Protein AF-0000000084715710 (afdb_homodimer)

Foldseek 3Di:
DPPDDPVVVVVVVVCLLVVLLVVCQVVLVVLVAGPVLLLLLVVCVVPFALVVSCVVSVHDSVVSVVSQVVCVVVVQKDWDQDPVHNVGITIDGDPSNVVSSVVSVVSSCVSVVVVVVVDDPVVNVVVVVVVVVVD/DPPDDPVVVVVVVVCLLVVLLVVCQVVLVVLVDGPLLLLLLVVCVVPFALVVSCVVSVHDSVVSVVSQVVCVVVVQKDWDQDPVHNVGITIDGDPSNVVSSVVSVVSSCVSVVVVVVVDDPVVNVVVVVVVVVVD

Structure (mmCIF, N/CA/C/O backbone):
data_AF-0000000084715710-model_v1
#
loop_
_entity.id
_entity.type
_entity.pdbx_description
1 polymer 'Transcriptional regulator, MarR family'
#
loop_
_atom_site.group_PDB
_atom_site.id
_atom_site.type_symbol
_atom_site.label_atom_id
_atom_site.label_alt_id
_atom_site.label_comp_id
_atom_site.label_asym_id
_atom_site.label_entity_id
_atom_site.label_seq_id
_atom_site.pdbx_PDB_ins_code
_atom_site.Cartn_x
_atom_site.Cartn_y
_atom_site.Cartn_z
_atom_site.occupancy
_atom_site.B_iso_or_equiv
_atom_site.auth_seq_id
_atom_site.auth_comp_id
_atom_site.auth_asym_id
_atom_site.auth_atom_id
_atom_site.pdbx_PDB_model_num
ATOM 1 N N . MET A 1 1 ? 29.969 -6.094 -6.094 1 40.16 1 MET A N 1
ATOM 2 C CA . MET A 1 1 ? 29.031 -5.598 -5.09 1 40.16 1 MET A CA 1
ATOM 3 C C . MET A 1 1 ? 27.656 -6.207 -5.289 1 40.16 1 MET A C 1
ATOM 5 O O . MET A 1 1 ? 27.203 -6.367 -6.426 1 40.16 1 MET A O 1
ATOM 9 N N . SER A 1 2 ? 27.25 -7.145 -4.488 1 54.69 2 SER A N 1
ATOM 10 C CA . SER A 1 2 ? 26.109 -8.039 -4.664 1 54.69 2 SER A CA 1
ATOM 11 C C . SER A 1 2 ? 24.875 -7.277 -5.098 1 54.69 2 SER A C 1
ATOM 13 O O . SER A 1 2 ? 24.547 -6.23 -4.535 1 54.69 2 SER A O 1
ATOM 15 N N . LYS A 1 3 ? 24.547 -7.352 -6.301 1 70.31 3 LYS A N 1
ATOM 16 C CA . LYS A 1 3 ? 23.422 -6.691 -6.957 1 70.31 3 LYS A CA 1
ATOM 17 C C . LYS A 1 3 ? 22.172 -6.734 -6.086 1 70.31 3 LYS A C 1
ATOM 19 O O . LYS A 1 3 ? 21.812 -7.789 -5.555 1 70.31 3 LYS A O 1
ATOM 24 N N . ILE A 1 4 ? 21.75 -5.633 -5.66 1 78.62 4 ILE A N 1
ATOM 25 C CA . ILE A 1 4 ? 20.547 -5.562 -4.836 1 78.62 4 ILE A CA 1
ATOM 26 C C . ILE A 1 4 ? 19.359 -6.152 -5.594 1 78.62 4 ILE A C 1
ATOM 28 O O . ILE A 1 4 ? 19.188 -5.895 -6.789 1 78.62 4 ILE A O 1
ATOM 32 N N . ASP A 1 5 ? 18.766 -7.027 -4.891 1 89.94 5 ASP A N 1
ATOM 33 C CA . ASP A 1 5 ? 17.547 -7.633 -5.43 1 89.94 5 ASP A CA 1
ATOM 34 C C . ASP A 1 5 ? 16.344 -6.688 -5.289 1 89.94 5 ASP A C 1
ATOM 36 O O . ASP A 1 5 ? 15.898 -6.414 -4.176 1 89.94 5 ASP A O 1
ATOM 40 N N . PRO A 1 6 ? 15.914 -6.223 -6.438 1 94.12 6 PRO A N 1
ATOM 41 C CA . PRO A 1 6 ? 14.789 -5.281 -6.359 1 94.12 6 PRO A CA 1
ATOM 42 C C . PRO A 1 6 ? 13.609 -5.84 -5.57 1 94.12 6 PRO A C 1
ATOM 44 O O . PRO A 1 6 ? 12.914 -5.09 -4.879 1 94.12 6 PRO A O 1
ATOM 47 N N . ALA A 1 7 ? 13.438 -7.074 -5.652 1 91.06 7 ALA A N 1
ATOM 48 C CA . ALA A 1 7 ? 12.336 -7.715 -4.938 1 91.06 7 ALA A CA 1
ATOM 49 C C . ALA A 1 7 ? 12.492 -7.539 -3.428 1 91.06 7 ALA A C 1
ATOM 51 O O . ALA A 1 7 ? 11.5 -7.336 -2.719 1 91.06 7 ALA A O 1
ATOM 52 N N . LYS A 1 8 ? 13.633 -7.621 -3.008 1 89.69 8 LYS A N 1
ATOM 53 C CA . LYS A 1 8 ? 13.891 -7.488 -1.577 1 89.69 8 LYS A CA 1
ATOM 54 C C . LYS A 1 8 ? 13.609 -6.062 -1.101 1 89.69 8 LYS A C 1
ATOM 56 O O . LYS A 1 8 ? 12.992 -5.867 -0.05 1 89.69 8 LYS A O 1
ATOM 61 N N . ILE A 1 9 ? 14.031 -5.074 -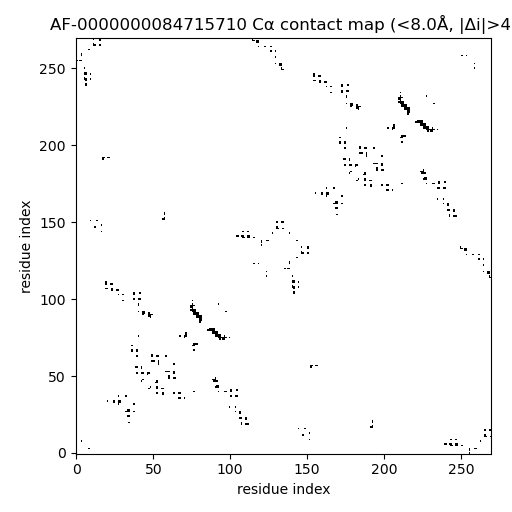1.842 1 93.19 9 ILE A N 1
ATOM 62 C CA . ILE A 1 9 ? 13.828 -3.68 -1.468 1 93.19 9 ILE A CA 1
ATOM 63 C C . ILE A 1 9 ? 12.336 -3.342 -1.537 1 93.19 9 ILE A C 1
ATOM 65 O O . ILE A 1 9 ? 11.812 -2.637 -0.671 1 93.19 9 ILE A O 1
ATOM 69 N N . TRP A 1 10 ? 11.688 -3.855 -2.525 1 93.38 10 TRP A N 1
ATOM 70 C CA . TRP A 1 10 ? 10.242 -3.682 -2.627 1 93.38 10 TRP A CA 1
ATOM 71 C C . TRP A 1 10 ? 9.539 -4.227 -1.388 1 93.38 10 TRP A C 1
ATOM 73 O O . TRP A 1 10 ? 8.719 -3.533 -0.777 1 93.38 10 TRP A O 1
ATOM 83 N N . SER A 1 11 ? 9.953 -5.438 -1.067 1 89.19 11 SER A N 1
ATOM 84 C CA . SER A 1 11 ? 9.32 -6.105 0.063 1 89.19 11 SER A CA 1
ATOM 85 C C . SER A 1 11 ? 9.539 -5.332 1.359 1 89.19 11 SER A C 1
ATOM 87 O O . SER A 1 11 ? 8.609 -5.152 2.148 1 89.19 11 SER A O 1
ATOM 89 N N . LEU A 1 12 ? 10.742 -4.844 1.59 1 90 12 LEU A N 1
ATOM 90 C CA . LEU A 1 12 ? 11.062 -4.07 2.781 1 90 12 LEU A CA 1
ATOM 91 C C . LEU A 1 12 ? 10.234 -2.793 2.844 1 90 12 LEU A C 1
ATOM 93 O O . LEU A 1 12 ? 9.656 -2.475 3.885 1 90 12 LEU A O 1
ATOM 97 N N . SER A 1 13 ? 10.188 -2.105 1.744 1 93.81 13 SER A N 1
ATOM 98 C CA . SER A 1 13 ? 9.461 -0.842 1.668 1 93.81 13 SER A CA 1
ATOM 99 C C . SER A 1 13 ? 7.965 -1.049 1.895 1 93.81 13 SER A C 1
ATOM 101 O O . SER A 1 13 ? 7.352 -0.348 2.701 1 93.81 13 SER A O 1
ATOM 103 N N . TYR A 1 14 ? 7.461 -2.049 1.22 1 91.25 14 TYR A N 1
ATOM 104 C CA . TYR A 1 14 ? 6.035 -2.344 1.296 1 91.25 14 TYR A CA 1
ATOM 105 C C . TYR A 1 14 ? 5.641 -2.768 2.705 1 91.25 14 TYR A C 1
ATOM 107 O O . TYR A 1 14 ? 4.668 -2.254 3.266 1 91.25 14 TYR A O 1
ATOM 115 N N . ARG A 1 15 ? 6.383 -3.67 3.287 1 87.94 15 ARG A N 1
ATOM 116 C CA . ARG A 1 15 ? 6.078 -4.168 4.625 1 87.94 15 ARG A CA 1
ATOM 117 C C . ARG A 1 15 ? 6.129 -3.045 5.652 1 87.94 15 ARG A C 1
ATOM 119 O O . ARG A 1 15 ? 5.324 -3.014 6.586 1 87.94 15 ARG A O 1
ATOM 126 N N . LEU A 1 16 ? 7.066 -2.203 5.5 1 92.5 16 LEU A N 1
ATOM 127 C CA . LEU A 1 16 ? 7.184 -1.062 6.402 1 92.5 16 LEU A CA 1
ATOM 128 C C . LEU A 1 16 ? 5.941 -0.183 6.328 1 92.5 16 LEU A C 1
ATOM 130 O O . LEU A 1 16 ? 5.355 0.159 7.359 1 92.5 16 LEU A O 1
ATOM 134 N N . LEU A 1 17 ? 5.504 0.165 5.156 1 92.75 17 LEU A N 1
ATOM 135 C CA . LEU A 1 17 ? 4.336 1.023 4.984 1 92.75 17 LEU A CA 1
ATOM 136 C C . LEU A 1 17 ? 3.076 0.338 5.496 1 92.75 17 LEU A C 1
ATOM 138 O O . LEU A 1 17 ? 2.271 0.955 6.199 1 92.75 17 LEU A O 1
ATOM 142 N N . MET A 1 18 ? 2.986 -0.932 5.191 1 88.94 18 MET A N 1
ATOM 143 C CA . MET A 1 18 ? 1.812 -1.685 5.621 1 88.94 18 MET A CA 1
ATOM 144 C C . MET A 1 18 ? 1.776 -1.815 7.141 1 88.94 18 MET A C 1
ATOM 146 O O . MET A 1 18 ? 0.703 -1.784 7.746 1 88.94 18 MET A O 1
ATOM 150 N N . SER A 1 19 ? 2.93 -2.039 7.719 1 90.06 19 SER A N 1
ATOM 151 C CA . SER A 1 19 ? 2.988 -2.148 9.172 1 90.06 19 SER A CA 1
ATOM 152 C C . SER A 1 19 ? 2.5 -0.868 9.844 1 90.06 19 SER A C 1
ATOM 154 O O . SER A 1 19 ? 1.812 -0.92 10.867 1 90.06 19 SER A O 1
ATOM 156 N N . VAL A 1 20 ? 2.797 0.255 9.305 1 93.69 20 VAL A N 1
ATOM 157 C CA . VAL A 1 20 ? 2.355 1.543 9.828 1 93.69 20 VAL A CA 1
ATOM 158 C C . VAL A 1 20 ? 0.844 1.68 9.656 1 93.69 20 VAL A C 1
ATOM 160 O O . VAL A 1 20 ? 0.139 2.068 10.586 1 93.69 20 VAL A O 1
ATOM 163 N N . ILE A 1 21 ? 0.355 1.331 8.516 1 91.5 21 ILE A N 1
ATOM 164 C CA . ILE A 1 21 ? -1.076 1.391 8.242 1 91.5 21 ILE A CA 1
ATOM 165 C C . ILE A 1 21 ? -1.83 0.503 9.234 1 91.5 21 ILE A C 1
ATOM 167 O O . ILE A 1 21 ? -2.803 0.941 9.852 1 91.5 21 ILE A O 1
ATOM 171 N N . SER A 1 22 ? -1.339 -0.696 9.375 1 89.06 22 SER A N 1
ATOM 172 C CA . SER A 1 22 ? -1.977 -1.645 10.281 1 89.06 22 SER A CA 1
ATOM 173 C C . SER A 1 22 ? -2.01 -1.107 11.711 1 89.06 22 SER A C 1
ATOM 175 O O . SER A 1 22 ? -2.99 -1.304 12.43 1 89.06 22 SER A O 1
ATOM 177 N N . HIS A 1 23 ? -0.985 -0.459 12.047 1 90.81 23 HIS A N 1
ATOM 178 C CA . HIS A 1 23 ? -0.857 0.072 13.398 1 90.81 23 HIS A CA 1
ATOM 179 C C . HIS A 1 23 ? -1.895 1.157 13.664 1 90.81 23 HIS A C 1
ATOM 181 O O . HIS A 1 23 ? -2.453 1.232 14.766 1 90.81 23 HIS A O 1
ATOM 187 N N . VAL A 1 24 ? -2.203 1.957 12.711 1 94.12 24 VAL A N 1
ATOM 188 C CA . VAL A 1 24 ? -3.039 3.125 12.977 1 94.12 24 VAL A CA 1
ATOM 189 C C . VAL A 1 24 ? -4.484 2.822 12.586 1 94.12 24 VAL A C 1
ATOM 191 O O . VAL A 1 24 ? -5.383 3.629 12.836 1 94.12 24 VAL A O 1
ATOM 194 N N . THR A 1 25 ? -4.754 1.744 11.922 1 91.94 25 THR A N 1
ATOM 195 C CA . THR A 1 25 ? -6.055 1.39 11.375 1 91.94 25 THR A CA 1
ATOM 196 C C . THR A 1 25 ? -7.137 1.479 12.445 1 91.94 25 THR A C 1
ATOM 198 O O . THR A 1 25 ? -8.172 2.115 12.242 1 91.94 25 THR A O 1
ATOM 201 N N . PRO A 1 26 ? -6.863 0.904 13.711 1 92.56 26 PRO A N 1
ATOM 202 C CA . PRO A 1 26 ? -7.914 1.02 14.727 1 92.56 26 PRO A CA 1
ATOM 203 C C . PRO A 1 26 ? -8.203 2.467 15.109 1 92.56 26 PRO A C 1
ATOM 205 O O . PRO A 1 26 ? -9.359 2.824 15.359 1 92.56 26 PRO A O 1
ATOM 208 N N . ASP A 1 27 ? -7.176 3.305 15.156 1 96.06 27 ASP A N 1
ATOM 209 C CA . ASP A 1 27 ? -7.34 4.707 15.523 1 96.06 27 ASP A CA 1
ATOM 210 C C . ASP A 1 27 ? -8.047 5.484 14.414 1 96.06 27 ASP A C 1
ATOM 212 O O . ASP A 1 27 ? -8.828 6.398 14.695 1 96.06 27 ASP A O 1
ATOM 216 N N . VAL A 1 28 ? -7.785 5.133 13.188 1 95.56 28 VAL A N 1
ATOM 217 C CA . VAL A 1 28 ? -8.461 5.754 12.055 1 95.56 28 VAL A CA 1
ATOM 218 C C . VAL A 1 28 ? -9.938 5.387 12.062 1 95.56 28 VAL A C 1
ATOM 220 O O . VAL A 1 28 ? -10.797 6.242 11.836 1 95.56 28 VAL A O 1
ATOM 223 N N . ALA A 1 29 ? -10.195 4.148 12.367 1 94.06 29 ALA A N 1
ATOM 224 C CA . ALA A 1 29 ? -11.578 3.686 12.453 1 94.06 29 ALA A CA 1
ATOM 225 C C . ALA A 1 29 ? -12.344 4.461 13.516 1 94.06 29 ALA A C 1
ATOM 227 O O . ALA A 1 29 ? -13.531 4.75 13.344 1 94.06 29 ALA A O 1
ATOM 228 N N . ALA A 1 30 ? -11.68 4.812 14.547 1 96.25 30 ALA A N 1
ATOM 229 C CA . ALA A 1 30 ? -12.305 5.535 15.656 1 96.25 30 ALA A CA 1
ATOM 230 C C . ALA A 1 30 ? -12.727 6.938 15.227 1 96.25 30 ALA A C 1
ATOM 232 O O . ALA A 1 30 ? -13.555 7.57 15.883 1 96.25 30 ALA A O 1
ATOM 233 N N . LEU A 1 31 ? -12.195 7.422 14.102 1 96.31 31 LEU A N 1
ATOM 234 C CA . LEU A 1 31 ? -12.547 8.734 13.57 1 96.31 31 LEU A CA 1
ATOM 235 C C . LEU A 1 31 ? -13.797 8.656 12.695 1 96.31 31 LEU A C 1
ATOM 237 O O . LEU A 1 31 ? -14.297 9.672 12.227 1 96.31 31 LEU A O 1
ATOM 241 N N . GLY A 1 32 ? -14.234 7.418 12.391 1 94.94 32 GLY A N 1
ATOM 242 C CA . GLY A 1 32 ? -15.445 7.234 11.602 1 94.94 32 GLY A CA 1
ATOM 243 C C . GLY A 1 32 ? -15.172 6.984 10.133 1 94.94 32 GLY A C 1
ATOM 244 O O . GLY A 1 32 ? -16.062 7.105 9.297 1 94.94 32 GLY A O 1
ATOM 245 N N . VAL A 1 33 ? -13.859 6.73 9.797 1 95.5 33 VAL A N 1
ATOM 246 C CA . VAL A 1 33 ? -13.523 6.441 8.406 1 95.5 33 VAL A CA 1
ATOM 247 C C . VAL A 1 33 ? -12.57 5.242 8.344 1 95.5 33 VAL A C 1
ATOM 249 O O . VAL A 1 33 ? -11.836 4.98 9.297 1 95.5 33 VAL A O 1
ATOM 252 N N . GLU A 1 34 ? -12.578 4.551 7.23 1 92.75 34 GLU A N 1
ATOM 253 C CA . GLU A 1 34 ? -11.578 3.525 6.941 1 92.75 34 GLU A CA 1
ATOM 254 C C . GLU A 1 34 ? -10.289 4.145 6.41 1 92.75 34 GLU A C 1
ATOM 256 O O . GLU A 1 34 ? -10.297 5.254 5.871 1 92.75 34 GLU A O 1
ATOM 261 N N . THR A 1 35 ? -9.281 3.385 6.512 1 91.31 35 THR A N 1
ATOM 262 C CA . THR A 1 35 ? -7.988 3.867 6.047 1 91.31 35 THR A CA 1
ATOM 263 C C . THR A 1 35 ? -8.047 4.242 4.57 1 91.31 35 THR A C 1
ATOM 265 O O . THR A 1 35 ? -7.523 5.281 4.164 1 91.31 35 THR A O 1
ATOM 268 N N . LYS A 1 36 ? -8.727 3.459 3.781 1 88.94 36 LYS A N 1
ATOM 269 C CA . LYS A 1 36 ? -8.844 3.764 2.357 1 88.94 36 LYS A CA 1
ATOM 270 C C . LYS A 1 36 ? -9.625 5.055 2.135 1 88.94 36 LYS A C 1
ATOM 272 O O . LYS A 1 36 ? -9.32 5.82 1.22 1 88.94 36 LYS A O 1
ATOM 277 N N . GLU A 1 37 ? -10.578 5.246 2.922 1 93.38 37 GLU A N 1
ATOM 278 C CA . GLU A 1 37 ? -11.352 6.484 2.844 1 93.38 37 GLU A CA 1
ATOM 279 C C . GLU A 1 37 ? -10.508 7.688 3.244 1 93.38 37 GLU A C 1
ATOM 281 O O . GLU A 1 37 ? -10.664 8.773 2.686 1 93.38 37 GLU A O 1
ATOM 286 N N . LEU A 1 38 ? -9.68 7.457 4.227 1 94.31 38 LEU A N 1
ATOM 287 C CA . LEU A 1 38 ? -8.75 8.508 4.625 1 94.31 38 LEU A CA 1
ATOM 288 C C . LEU A 1 38 ? -7.859 8.922 3.457 1 94.31 38 LEU A C 1
ATOM 290 O O . LEU A 1 38 ? -7.617 10.117 3.25 1 94.31 38 LEU A O 1
ATOM 294 N N . PHE A 1 39 ? -7.406 7.996 2.697 1 92.38 39 PHE A N 1
ATOM 295 C CA . PHE A 1 39 ? -6.57 8.297 1.541 1 92.38 39 PHE A CA 1
ATOM 296 C C . PHE A 1 39 ? -7.363 9.055 0.482 1 92.38 39 PHE A C 1
ATOM 298 O O . PHE A 1 39 ? -6.832 9.945 -0.177 1 92.38 39 PHE A O 1
ATOM 305 N N . VAL A 1 40 ? -8.578 8.719 0.35 1 93.25 40 VAL A N 1
ATOM 306 C CA . VAL A 1 40 ? -9.438 9.438 -0.581 1 93.25 40 VAL A CA 1
ATOM 307 C C . VAL A 1 40 ? -9.594 10.891 -0.127 1 93.25 40 VAL A C 1
ATOM 309 O O . VAL A 1 40 ? -9.43 11.82 -0.925 1 93.25 40 VAL A O 1
ATOM 312 N N . LEU A 1 41 ? -9.805 11.102 1.139 1 94.94 41 LEU A N 1
ATOM 313 C CA . LEU A 1 41 ? -9.938 12.445 1.678 1 94.94 41 LEU A CA 1
ATOM 314 C C . LEU A 1 41 ? -8.664 13.258 1.426 1 94.94 41 LEU A C 1
ATOM 316 O O . LEU A 1 41 ? -8.734 14.414 1.009 1 94.94 41 LEU A O 1
ATOM 320 N N . ALA A 1 42 ? -7.598 12.641 1.658 1 92.94 42 ALA A N 1
ATOM 321 C CA . ALA A 1 42 ? -6.312 13.305 1.478 1 92.94 42 ALA A CA 1
ATOM 322 C C . ALA A 1 42 ? -6.082 13.672 0.013 1 92.94 42 ALA A C 1
ATOM 324 O O . ALA A 1 42 ? -5.582 14.75 -0.294 1 92.94 42 ALA A O 1
ATOM 325 N N . ALA A 1 43 ? -6.445 12.805 -0.843 1 90.62 43 ALA A N 1
ATOM 326 C CA . ALA A 1 43 ? -6.254 13.023 -2.273 1 90.62 43 ALA A CA 1
ATOM 327 C C . ALA A 1 43 ? -7.18 14.125 -2.787 1 90.62 43 ALA A C 1
ATOM 329 O O . ALA A 1 43 ? -6.828 14.859 -3.709 1 90.62 43 ALA A O 1
ATOM 330 N N . LEU A 1 44 ? -8.312 14.234 -2.207 1 91.69 44 LEU A N 1
ATOM 331 C CA . LEU A 1 44 ? -9.32 15.203 -2.629 1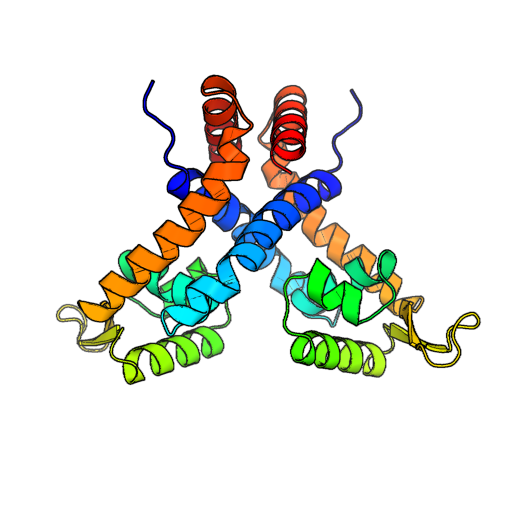 91.69 44 LEU A CA 1
ATOM 332 C C . LEU A 1 44 ? -8.812 16.625 -2.438 1 91.69 44 LEU A C 1
ATOM 334 O O . LEU A 1 44 ? -9.211 17.547 -3.164 1 91.69 44 LEU A O 1
ATOM 338 N N . GLU A 1 45 ? -7.922 16.703 -1.496 1 82.56 45 GLU A N 1
ATOM 339 C CA . GLU A 1 45 ? -7.383 18.031 -1.236 1 82.56 45 GLU A CA 1
ATOM 340 C C . GLU A 1 45 ? -6.602 18.562 -2.439 1 82.56 45 GLU A C 1
ATOM 342 O O . GLU A 1 45 ? -6.613 19.75 -2.719 1 82.56 45 GLU A O 1
ATOM 347 N N . GLU A 1 46 ? -6.086 17.703 -3.17 1 83.69 46 GLU A N 1
ATOM 348 C CA . GLU A 1 46 ? -5.246 18.094 -4.301 1 83.69 46 GLU A CA 1
ATOM 349 C C . GLU A 1 46 ? -5.93 17.781 -5.629 1 83.69 46 GLU A C 1
ATOM 351 O O . GLU A 1 46 ? -5.656 18.422 -6.641 1 83.69 46 GLU A O 1
ATOM 356 N N . HIS A 1 47 ? -6.812 16.828 -5.57 1 87.56 47 HIS A N 1
ATOM 357 C CA . HIS A 1 47 ? -7.453 16.344 -6.785 1 87.56 47 HIS A CA 1
ATOM 358 C C . HIS A 1 47 ? -8.969 16.281 -6.621 1 87.56 47 HIS A C 1
ATOM 360 O O . HIS A 1 47 ? -9.516 15.219 -6.305 1 87.56 47 HIS A O 1
ATOM 366 N N . PRO A 1 48 ? -9.633 17.312 -7 1 86.94 48 PRO A N 1
ATOM 367 C CA . PRO A 1 48 ? -11.062 17.406 -6.703 1 86.94 48 PRO A CA 1
ATOM 368 C C . PRO A 1 48 ? -11.93 16.609 -7.672 1 86.94 48 PRO A C 1
ATOM 370 O O . PRO A 1 48 ? -13.141 16.516 -7.492 1 86.94 48 PRO A O 1
ATOM 373 N N . TYR A 1 49 ? -11.312 15.914 -8.68 1 86.38 49 TYR A N 1
ATOM 374 C CA . TYR A 1 49 ? -12.102 15.203 -9.672 1 86.38 49 TYR A CA 1
ATOM 375 C C . TYR A 1 49 ? -11.938 13.695 -9.516 1 86.38 49 TYR A C 1
ATOM 377 O O . TYR A 1 49 ? -10.82 13.195 -9.391 1 86.38 49 TYR A O 1
ATOM 385 N N . PRO A 1 50 ? -13.086 13.016 -9.602 1 83.06 50 PRO A N 1
ATOM 386 C CA . PRO A 1 50 ? -13.078 11.57 -9.367 1 83.06 50 PRO A CA 1
ATOM 387 C C . PRO A 1 50 ? -12.102 10.828 -10.273 1 83.06 50 PRO A C 1
ATOM 389 O O . PRO A 1 50 ? -11.445 9.883 -9.828 1 83.06 50 PRO A O 1
ATOM 392 N N . ALA A 1 51 ? -12.055 11.234 -11.531 1 81.94 51 ALA A N 1
ATOM 393 C CA . ALA A 1 51 ? -11.172 10.547 -12.469 1 81.94 51 ALA A CA 1
ATOM 394 C C . ALA A 1 51 ? -9.711 10.664 -12.039 1 81.94 51 ALA A C 1
ATOM 396 O O . ALA A 1 51 ? -8.953 9.695 -12.109 1 81.94 51 ALA A O 1
ATOM 397 N N . GLU A 1 52 ? -9.359 11.758 -11.555 1 86.62 52 GLU A N 1
ATOM 398 C CA . GLU A 1 52 ? -7.996 12.008 -11.086 1 86.62 52 GLU A CA 1
ATOM 399 C C . GLU A 1 52 ? -7.707 11.25 -9.797 1 86.62 52 GLU A C 1
ATOM 401 O O . GLU A 1 52 ? -6.586 10.781 -9.578 1 86.62 52 GLU A O 1
ATOM 406 N N . LEU A 1 53 ? -8.703 11.086 -8.992 1 87.75 53 LEU A N 1
ATOM 407 C CA . LEU A 1 53 ? -8.555 10.367 -7.734 1 87.75 53 LEU A CA 1
ATOM 408 C C . LEU A 1 53 ? -8.227 8.898 -7.977 1 87.75 53 LEU A C 1
ATOM 410 O O . LEU A 1 53 ? -7.336 8.344 -7.332 1 87.75 53 LEU A O 1
ATOM 414 N N . ALA A 1 54 ? -8.969 8.32 -8.875 1 85.88 54 ALA A N 1
ATOM 415 C CA . ALA A 1 54 ? -8.758 6.91 -9.195 1 85.88 54 ALA A CA 1
ATOM 416 C C . ALA A 1 54 ? -7.324 6.66 -9.664 1 85.88 54 ALA A C 1
ATOM 418 O O . ALA A 1 54 ? -6.664 5.734 -9.195 1 85.88 54 ALA A O 1
ATOM 419 N N . ALA A 1 55 ? -6.863 7.57 -10.508 1 81.19 55 ALA A N 1
ATOM 420 C CA . ALA A 1 55 ? -5.516 7.457 -11.055 1 81.19 55 ALA A CA 1
ATOM 421 C C . ALA A 1 55 ? -4.465 7.664 -9.969 1 81.19 55 ALA A C 1
ATOM 423 O O . ALA A 1 55 ? -3.521 6.879 -9.852 1 81.19 55 ALA A O 1
ATOM 424 N N . THR A 1 56 ? -4.68 8.656 -9.156 1 80.62 56 THR A N 1
ATOM 425 C CA . THR A 1 56 ? -3.727 9.039 -8.117 1 80.62 56 THR A CA 1
ATOM 426 C C . THR A 1 56 ? -3.633 7.953 -7.047 1 80.62 56 THR A C 1
ATOM 428 O O . THR A 1 56 ? -2.547 7.672 -6.531 1 80.62 56 THR A O 1
ATOM 431 N N . LEU A 1 57 ? -4.711 7.273 -6.711 1 83 57 LEU A N 1
ATOM 432 C CA . LEU A 1 57 ? -4.77 6.305 -5.621 1 83 57 LEU A CA 1
ATOM 433 C C . LEU A 1 57 ? -4.594 4.887 -6.148 1 83 57 LEU A C 1
ATOM 435 O O . LEU A 1 57 ? -4.582 3.928 -5.371 1 83 57 LEU A O 1
ATOM 439 N N . SER A 1 58 ? -4.488 4.746 -7.43 1 78.25 58 SER A N 1
ATOM 440 C CA . SER A 1 58 ? -4.387 3.441 -8.078 1 78.25 58 SER A CA 1
ATOM 441 C C . SER A 1 58 ? -5.531 2.525 -7.648 1 78.25 58 SER A C 1
ATOM 443 O O . SER A 1 58 ? -5.305 1.384 -7.246 1 78.25 58 SER A O 1
ATOM 445 N N . MET A 1 59 ? -6.688 3.029 -7.719 1 80.12 59 MET A N 1
ATOM 446 C CA . MET A 1 59 ? -7.914 2.297 -7.414 1 80.12 59 MET A CA 1
ATOM 447 C C . MET A 1 59 ? -8.852 2.283 -8.617 1 80.12 59 MET A C 1
ATOM 449 O O . MET A 1 59 ? -8.859 3.223 -9.414 1 80.12 59 MET A O 1
ATOM 453 N N . PRO A 1 60 ? -9.602 1.182 -8.695 1 80.75 60 PRO A N 1
ATOM 454 C CA . PRO A 1 60 ? -10.633 1.187 -9.734 1 80.75 60 PRO A CA 1
ATOM 455 C C . PRO A 1 60 ? -11.648 2.312 -9.555 1 80.75 60 PRO A C 1
ATOM 457 O O . PRO A 1 60 ? -12.023 2.637 -8.43 1 80.75 60 PRO A O 1
ATOM 460 N N . LYS A 1 61 ? -12.102 2.861 -10.68 1 88.38 61 LYS A N 1
ATOM 461 C CA . LYS A 1 61 ? -13.055 3.973 -10.664 1 88.38 61 LYS A CA 1
ATOM 462 C C . LYS A 1 61 ? -14.305 3.619 -9.859 1 88.38 61 LYS A C 1
ATOM 464 O O . LYS A 1 61 ? -14.766 4.414 -9.047 1 88.38 61 LYS A O 1
ATOM 469 N N . PRO A 1 62 ? -14.836 2.443 -10 1 90.25 62 PRO A N 1
ATOM 470 C CA . PRO A 1 62 ? -16.016 2.098 -9.219 1 90.25 62 PRO A CA 1
ATOM 471 C C . PRO A 1 62 ? -15.766 2.113 -7.711 1 90.25 62 PRO A C 1
ATOM 473 O O . PRO A 1 62 ? -16.641 2.48 -6.934 1 90.25 62 PRO A O 1
ATOM 476 N N . THR A 1 63 ? -14.57 1.731 -7.348 1 86.81 63 THR A N 1
ATOM 477 C CA . THR A 1 63 ? -14.195 1.728 -5.941 1 86.81 63 THR A CA 1
ATOM 478 C C . THR A 1 63 ? -14.156 3.148 -5.387 1 86.81 63 THR A C 1
ATOM 480 O O . THR A 1 63 ? -14.695 3.416 -4.309 1 86.81 63 THR A O 1
ATOM 483 N N . VAL A 1 64 ? -13.555 4.027 -6.145 1 90.56 64 VAL A N 1
ATOM 484 C CA . VAL A 1 64 ? -13.477 5.426 -5.742 1 90.56 64 VAL A CA 1
ATOM 485 C C . VAL A 1 64 ? -14.875 6.012 -5.617 1 90.56 64 VAL A C 1
ATOM 487 O O . VAL A 1 64 ? -15.172 6.754 -4.676 1 90.56 64 VAL A O 1
ATOM 490 N N . THR A 1 65 ? -15.727 5.648 -6.527 1 92.38 65 THR A N 1
ATOM 491 C CA . THR A 1 65 ? -17.094 6.137 -6.523 1 92.38 65 THR A CA 1
ATOM 492 C C . THR A 1 65 ? -17.828 5.719 -5.246 1 92.38 65 THR A C 1
ATOM 494 O O . THR A 1 65 ? -18.516 6.527 -4.621 1 92.38 65 THR A O 1
ATOM 497 N N . VAL A 1 66 ? -17.609 4.559 -4.895 1 93.44 66 VAL A N 1
ATOM 498 C CA . VAL A 1 66 ? -18.25 4.023 -3.693 1 93.44 66 VAL A CA 1
ATOM 499 C C . VAL A 1 66 ? -17.719 4.762 -2.461 1 93.44 66 VAL A C 1
ATOM 501 O O . VAL A 1 66 ? -18.5 5.168 -1.598 1 93.44 66 VAL A O 1
ATOM 504 N N . TYR A 1 67 ? -16.5 4.906 -2.361 1 93.69 67 TYR A N 1
ATOM 505 C CA . TYR A 1 67 ? -15.898 5.578 -1.211 1 93.69 67 TYR A CA 1
ATOM 506 C C . TYR A 1 67 ? -16.359 7.027 -1.13 1 93.69 67 TYR A C 1
ATOM 508 O O . TYR A 1 67 ? -16.656 7.531 -0.044 1 93.69 67 TYR A O 1
ATOM 516 N N . VAL A 1 68 ? -16.406 7.688 -2.283 1 94 68 VAL A N 1
ATOM 517 C CA . VAL A 1 68 ? -16.844 9.086 -2.312 1 94 68 VAL A CA 1
ATOM 518 C C . VAL A 1 68 ? -18.297 9.18 -1.852 1 94 68 VAL A C 1
ATOM 520 O O . VAL A 1 68 ? -18.641 10.07 -1.065 1 94 68 VAL A O 1
ATOM 523 N N . LYS A 1 69 ? -19.078 8.289 -2.332 1 94.88 69 LYS A N 1
ATOM 524 C CA . LYS A 1 69 ? -20.484 8.281 -1.937 1 94.88 69 LYS A CA 1
ATOM 525 C C . LYS A 1 69 ? -20.625 8.086 -0.431 1 94.88 69 LYS A C 1
ATOM 527 O O . LYS A 1 69 ? -21.438 8.75 0.213 1 94.88 69 LYS A O 1
ATOM 532 N N . ARG A 1 70 ? -19.906 7.234 0.083 1 96.12 70 ARG A N 1
ATOM 533 C CA . ARG A 1 70 ? -19.938 6.973 1.519 1 96.12 70 ARG A CA 1
ATOM 534 C C . ARG A 1 70 ? -19.469 8.195 2.309 1 96.12 70 ARG A C 1
ATOM 536 O O . ARG A 1 70 ? -20.062 8.531 3.338 1 96.12 70 ARG A O 1
ATOM 543 N N . LEU A 1 71 ? -18.5 8.82 1.834 1 96.69 71 LEU A N 1
ATOM 544 C CA . LEU A 1 71 ? -17.938 9.992 2.5 1 96.69 71 LEU A CA 1
ATOM 545 C C . LEU A 1 71 ? -18.906 11.18 2.42 1 96.69 71 LEU A C 1
ATOM 547 O O . LEU A 1 71 ? -18.984 11.977 3.352 1 96.69 71 LEU A O 1
ATOM 551 N N . GLU A 1 72 ? -19.594 11.227 1.294 1 95.62 72 GLU A N 1
ATOM 552 C CA . GLU A 1 72 ? -20.641 12.227 1.156 1 95.62 72 GLU A CA 1
ATOM 553 C C . GLU A 1 72 ? -21.781 11.984 2.143 1 95.62 72 GLU A C 1
ATOM 555 O O . GLU A 1 72 ? -22.25 12.914 2.801 1 95.62 72 GLU A O 1
ATOM 560 N N . ALA A 1 73 ? -22.203 10.82 2.186 1 96.56 73 ALA A N 1
ATOM 561 C CA . ALA A 1 73 ? -23.281 10.438 3.088 1 96.56 73 ALA A CA 1
ATOM 562 C C . ALA A 1 73 ? -22.906 10.711 4.543 1 96.56 73 ALA A C 1
ATOM 564 O O . ALA A 1 73 ? -23.766 11.07 5.352 1 96.56 73 ALA A O 1
ATOM 565 N N . ALA A 1 74 ? -21.656 10.594 4.879 1 96.56 74 ALA A N 1
ATOM 566 C CA . ALA A 1 74 ? -21.156 10.797 6.238 1 96.56 74 ALA A CA 1
ATOM 567 C C . ALA A 1 74 ? -20.953 12.273 6.527 1 96.56 74 ALA A C 1
ATOM 569 O O . ALA A 1 74 ? -20.641 12.656 7.66 1 96.56 74 ALA A O 1
ATOM 570 N N . GLY A 1 75 ? -21.047 13.109 5.477 1 96.81 75 GLY A N 1
ATOM 571 C CA . GLY A 1 75 ? -20.922 14.555 5.641 1 96.81 75 GLY A CA 1
ATOM 572 C C . GLY A 1 75 ? -19.484 15.031 5.562 1 96.81 75 GLY A C 1
ATOM 573 O O . GLY A 1 75 ? -19.172 16.156 5.977 1 96.81 75 GLY A O 1
ATOM 574 N N . PHE A 1 76 ? -18.562 14.234 5.02 1 97.56 76 PHE A N 1
ATOM 575 C CA . PHE A 1 76 ? -17.156 14.586 4.984 1 97.56 76 PHE A CA 1
ATOM 576 C C . PHE A 1 76 ? -16.781 15.219 3.643 1 97.56 76 PHE A C 1
ATOM 578 O O . PHE A 1 76 ? -15.766 15.906 3.531 1 97.56 76 PHE A O 1
ATOM 585 N N . VAL A 1 77 ? -17.562 14.93 2.592 1 96.81 77 VAL A N 1
ATOM 586 C CA . VAL A 1 77 ? -17.328 15.422 1.241 1 96.81 77 VAL A CA 1
ATOM 587 C C . VAL A 1 77 ? -18.594 16.047 0.685 1 96.81 77 VAL A C 1
ATOM 589 O O . VAL A 1 77 ? -19.703 15.586 0.968 1 96.81 77 VAL A O 1
ATOM 592 N N . SER A 1 78 ? -18.453 17.031 -0.009 1 95.06 78 SER A N 1
ATOM 593 C CA . SER A 1 78 ? -19.562 17.656 -0.724 1 95.06 78 SER A CA 1
ATOM 594 C C . SER A 1 78 ? -19.266 17.781 -2.213 1 95.06 78 SER A C 1
ATOM 596 O O . SER A 1 78 ? -18.094 17.766 -2.621 1 95.06 78 SER A O 1
ATOM 598 N N . ARG A 1 79 ? -20.328 17.75 -2.957 1 89.31 79 ARG A N 1
ATOM 599 C CA . ARG A 1 79 ? -20.219 17.891 -4.406 1 89.31 79 ARG A CA 1
ATOM 600 C C . ARG A 1 79 ? -20.703 19.281 -4.848 1 89.31 79 ARG A C 1
ATOM 602 O O . ARG A 1 79 ? -21.719 19.781 -4.348 1 89.31 79 ARG A O 1
ATOM 609 N N . GLU A 1 80 ? -19.844 19.844 -5.586 1 84.62 80 GLU A N 1
ATOM 610 C CA . GLU A 1 80 ? -20.219 21.141 -6.125 1 84.62 80 GLU A CA 1
ATOM 611 C C . GLU A 1 80 ? -20.078 21.172 -7.645 1 84.62 80 GLU A C 1
ATOM 613 O O . GLU A 1 80 ? -19.188 20.516 -8.203 1 84.62 80 GLU A O 1
ATOM 618 N N . ILE A 1 81 ? -21.047 21.812 -8.227 1 80.25 81 ILE A N 1
ATOM 619 C CA . ILE A 1 81 ? -20.938 22 -9.672 1 80.25 81 ILE A CA 1
ATOM 620 C C . ILE A 1 81 ? -19.766 22.922 -10 1 80.25 81 ILE A C 1
ATOM 622 O O . ILE A 1 81 ? -19.562 23.938 -9.336 1 80.25 81 ILE A O 1
ATOM 626 N N . ASP A 1 82 ? -18.891 22.391 -10.922 1 72.44 82 ASP A N 1
ATOM 627 C CA . ASP A 1 82 ? -17.766 23.203 -11.383 1 72.44 82 ASP A CA 1
ATOM 628 C C . ASP A 1 82 ? -18.25 24.406 -12.195 1 72.44 82 ASP A C 1
ATOM 630 O O . ASP A 1 82 ? -18.891 24.234 -13.234 1 72.44 82 ASP A O 1
ATOM 634 N N . ALA A 1 83 ? -17.969 25.5 -11.648 1 75.44 83 ALA A N 1
ATOM 635 C CA . ALA A 1 83 ? -18.422 26.719 -12.312 1 75.44 83 ALA A CA 1
ATOM 636 C C . ALA A 1 83 ? -17.828 26.828 -13.711 1 75.44 83 ALA A C 1
ATOM 638 O O . ALA A 1 83 ? -18.453 27.406 -14.609 1 75.44 83 ALA A O 1
ATOM 639 N N . ALA A 1 84 ? -16.625 26.281 -13.859 1 79.06 84 ALA A N 1
ATOM 640 C CA . ALA A 1 84 ? -15.953 26.375 -15.156 1 79.06 84 ALA A CA 1
ATOM 641 C C . ALA A 1 84 ? -16.453 25.297 -16.109 1 79.06 84 ALA A C 1
ATOM 643 O O . ALA A 1 84 ? -16.312 25.438 -17.328 1 79.06 84 ALA A O 1
ATOM 644 N N . ASP A 1 85 ? -16.891 24.297 -15.625 1 72.25 85 ASP A N 1
ATOM 645 C CA . ASP A 1 85 ? -17.469 23.203 -16.391 1 72.25 85 ASP A CA 1
ATOM 646 C C . ASP A 1 85 ? -18.719 22.656 -15.695 1 72.25 85 ASP A C 1
ATOM 648 O O . ASP A 1 85 ? -18.625 21.797 -14.82 1 72.25 85 ASP A O 1
ATOM 652 N N . MET A 1 86 ? -19.828 23.156 -16.047 1 70.31 86 MET A N 1
ATOM 653 C CA . MET A 1 86 ? -21.078 22.875 -15.367 1 70.31 86 MET A CA 1
ATOM 654 C C . MET A 1 86 ? -21.438 21.391 -15.469 1 70.31 86 MET A C 1
ATOM 656 O O . MET A 1 86 ? -22.344 20.922 -14.773 1 70.31 86 MET A O 1
ATOM 660 N N . ARG A 1 87 ? -20.703 20.75 -16.297 1 66.44 87 ARG A N 1
ATOM 661 C CA . ARG A 1 87 ? -20.984 19.328 -16.453 1 66.44 87 ARG A CA 1
ATOM 662 C C . ARG A 1 87 ? -20.125 18.5 -15.516 1 66.44 87 ARG A C 1
ATOM 664 O O . ARG A 1 87 ? -20.375 17.297 -15.328 1 66.44 87 ARG A O 1
ATOM 671 N N . ARG A 1 88 ? -19.266 19.25 -14.914 1 76.44 88 ARG A N 1
ATOM 672 C CA . ARG A 1 88 ? -18.328 18.516 -14.07 1 76.44 88 ARG A CA 1
ATOM 673 C C . ARG A 1 88 ? -18.578 18.812 -12.594 1 76.44 88 ARG A C 1
ATOM 675 O O . ARG A 1 88 ? -18.828 19.953 -12.219 1 76.44 88 ARG A O 1
ATOM 682 N N . HIS A 1 89 ? -18.656 17.781 -11.938 1 81.25 89 HIS A N 1
ATOM 683 C CA . HIS A 1 89 ? -18.781 17.938 -10.492 1 81.25 89 HIS A CA 1
ATOM 684 C C . HIS A 1 89 ? -17.406 17.906 -9.828 1 81.25 89 HIS A C 1
ATOM 686 O O . HIS A 1 89 ? -16.531 17.125 -10.211 1 81.25 89 HIS A O 1
ATOM 692 N N . ARG A 1 90 ? -17.297 18.953 -9 1 88.38 90 ARG A N 1
ATOM 693 C CA . ARG A 1 90 ? -16.078 19.031 -8.188 1 88.38 90 ARG A CA 1
ATOM 694 C C . ARG A 1 90 ? -16.359 18.578 -6.754 1 88.38 90 ARG A C 1
ATOM 696 O O . ARG A 1 90 ? -17.406 18.891 -6.184 1 88.38 90 ARG A O 1
ATOM 703 N N . LEU A 1 91 ? -15.453 17.734 -6.258 1 93.31 91 LEU A N 1
ATOM 704 C CA . LEU A 1 91 ? -15.547 17.281 -4.879 1 93.31 91 LEU A CA 1
ATOM 705 C C . LEU A 1 91 ? -14.75 18.188 -3.943 1 93.31 91 LEU A C 1
ATOM 707 O O . LEU A 1 91 ? -13.664 18.641 -4.297 1 93.31 91 LEU A O 1
ATOM 711 N N . ARG A 1 92 ? -15.383 18.484 -2.824 1 92.88 92 ARG A N 1
ATOM 712 C CA . ARG A 1 92 ? -14.711 19.281 -1.813 1 92.88 92 ARG A CA 1
ATOM 713 C C . ARG A 1 92 ? -14.867 18.672 -0.427 1 92.88 92 ARG A C 1
ATOM 715 O O . ARG A 1 92 ? -15.891 18.062 -0.125 1 92.88 92 ARG A O 1
ATOM 722 N N . LEU A 1 93 ? -13.812 18.938 0.338 1 95.62 93 LEU A N 1
ATOM 723 C CA . LEU A 1 93 ? -13.914 18.547 1.738 1 95.62 93 LEU A CA 1
ATOM 724 C C . LEU A 1 93 ? -14.812 19.5 2.512 1 95.62 93 LEU A C 1
ATOM 726 O O . LEU A 1 93 ? -14.727 20.719 2.328 1 95.62 93 LEU A O 1
ATOM 730 N N . THR A 1 94 ? -15.703 18.984 3.338 1 96.5 94 THR A N 1
ATOM 731 C CA . THR A 1 94 ? -16.391 19.797 4.336 1 96.5 94 THR A CA 1
ATOM 732 C C . THR A 1 94 ? -15.461 20.109 5.508 1 96.5 94 THR A C 1
ATOM 734 O O . THR A 1 94 ? -14.383 19.516 5.625 1 96.5 94 THR A O 1
ATOM 737 N N . PRO A 1 95 ? -15.867 21.031 6.344 1 97 95 PRO A N 1
ATOM 738 C CA . PRO A 1 95 ? -15.07 21.266 7.547 1 97 95 PRO A CA 1
ATOM 739 C C . PRO A 1 95 ? -14.883 20.016 8.391 1 97 95 PRO A C 1
ATOM 741 O O . PRO A 1 95 ? -13.781 19.75 8.883 1 97 95 PRO A O 1
ATOM 744 N N . ALA A 1 96 ? -15.898 19.266 8.453 1 97.25 96 ALA A N 1
ATOM 745 C CA . ALA A 1 96 ? -15.828 18 9.195 1 97.25 96 ALA A CA 1
ATOM 746 C C . ALA A 1 96 ? -14.891 17.016 8.5 1 97.25 96 ALA A C 1
ATOM 748 O O . ALA A 1 96 ? -14.102 16.328 9.164 1 97.25 96 ALA A O 1
ATOM 749 N N . GLY A 1 97 ? -14.977 16.953 7.18 1 97.12 97 GLY A N 1
ATOM 750 C CA . GLY A 1 97 ? -14.094 16.109 6.406 1 97.12 97 GLY A CA 1
ATOM 751 C C . GLY A 1 97 ? -12.633 16.484 6.531 1 97.12 97 GLY A C 1
ATOM 752 O O . GLY A 1 97 ? -11.766 15.625 6.641 1 97.12 97 GLY A O 1
ATOM 753 N N . ARG A 1 98 ? -12.391 17.75 6.555 1 96.81 98 ARG A N 1
ATOM 754 C CA . ARG A 1 98 ? -11.031 18.25 6.6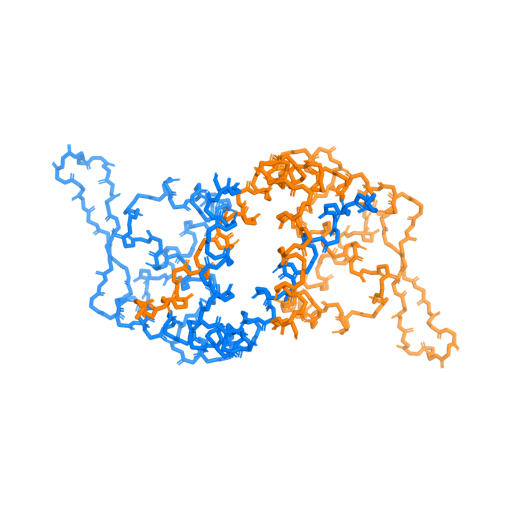99 1 96.81 98 ARG A CA 1
ATOM 755 C C . ARG A 1 98 ? -10.461 17.922 8.078 1 96.81 98 ARG A C 1
ATOM 757 O O . ARG A 1 98 ? -9.289 17.562 8.203 1 96.81 98 ARG A O 1
ATOM 764 N N . LYS A 1 99 ? -11.312 18.062 9.039 1 97.31 99 LYS A N 1
ATOM 765 C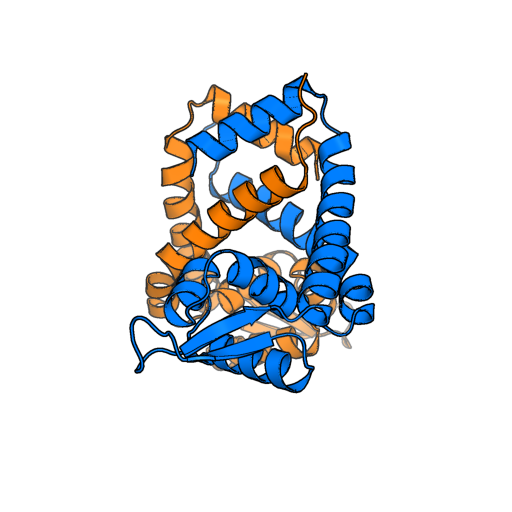 CA . LYS A 1 99 ? -10.898 17.734 10.398 1 97.31 99 LYS A CA 1
ATOM 766 C C . LYS A 1 99 ? -10.5 16.266 10.508 1 97.31 99 LYS A C 1
ATOM 768 O O . LYS A 1 99 ? -9.43 15.953 11.039 1 97.31 99 LYS A O 1
ATOM 773 N N . VAL A 1 100 ? -11.273 15.414 9.953 1 96.88 100 VAL A N 1
ATOM 774 C CA . VAL A 1 100 ? -11.023 13.977 10.008 1 96.88 100 VAL A CA 1
ATOM 775 C C . VAL A 1 100 ? -9.781 13.633 9.188 1 96.88 100 VAL A C 1
ATOM 777 O O . VAL A 1 100 ? -8.953 12.828 9.617 1 96.88 100 VAL A O 1
ATOM 780 N N . MET A 1 101 ? -9.695 14.203 8.062 1 96.5 101 MET A N 1
ATOM 781 C CA . MET A 1 101 ? -8.523 14 7.211 1 96.5 101 MET A CA 1
ATOM 782 C C . MET A 1 101 ? -7.246 14.391 7.945 1 96.5 101 MET A C 1
ATOM 784 O O . MET A 1 101 ? -6.293 13.609 7.988 1 96.5 101 MET A O 1
ATOM 788 N N . ASN A 1 102 ? -7.27 15.539 8.578 1 96.5 102 ASN A N 1
ATOM 789 C CA . ASN A 1 102 ? -6.09 16.016 9.289 1 96.5 102 ASN A CA 1
ATOM 790 C C . ASN A 1 102 ? -5.734 15.117 10.469 1 96.5 102 ASN A C 1
ATOM 792 O O . ASN A 1 102 ? -4.566 14.781 10.672 1 96.5 102 ASN A O 1
ATOM 796 N N . GLN A 1 103 ? -6.723 14.781 11.18 1 97.19 103 GLN A N 1
ATOM 797 C CA . GLN A 1 103 ? -6.504 13.906 12.32 1 97.19 103 GLN A CA 1
ATOM 798 C C . GLN A 1 103 ? -5.961 12.547 11.883 1 97.19 103 GLN A C 1
ATOM 800 O O . GLN A 1 103 ? -5.016 12.031 12.477 1 97.19 103 GLN A O 1
ATOM 805 N N . GLY A 1 104 ? -6.551 11.977 10.859 1 96.5 104 GLY A N 1
ATOM 806 C CA . GLY A 1 104 ? -6.105 10.695 10.352 1 96.5 104 GLY A CA 1
ATOM 807 C C . GLY A 1 104 ? -4.691 10.727 9.797 1 96.5 104 GLY A C 1
ATOM 808 O O . GLY A 1 104 ? -3.883 9.844 10.094 1 96.5 104 GLY A O 1
ATOM 809 N N . MET A 1 105 ? -4.449 11.781 9.078 1 94.5 105 MET A N 1
ATOM 810 C CA . MET A 1 105 ? -3.117 11.914 8.5 1 94.5 105 MET A CA 1
ATOM 811 C C . MET A 1 105 ? -2.068 12.148 9.578 1 94.5 105 MET A C 1
ATOM 813 O O . MET A 1 105 ? -0.928 11.703 9.453 1 94.5 105 MET A O 1
ATOM 817 N N . THR A 1 106 ? -2.461 12.812 10.602 1 96.12 106 THR A N 1
ATOM 818 C CA . THR A 1 106 ? -1.563 13.023 11.734 1 96.12 106 THR A CA 1
ATOM 819 C C . THR A 1 106 ? -1.229 11.695 12.406 1 96.12 106 THR A C 1
ATOM 821 O O . THR A 1 106 ? -0.075 11.445 12.766 1 96.12 106 THR A O 1
ATOM 824 N N . LEU A 1 107 ? -2.25 10.836 12.57 1 96.75 107 LEU A N 1
ATOM 825 C CA . LEU A 1 107 ? -2.016 9.508 13.125 1 96.75 107 LEU A CA 1
ATOM 826 C C . LEU A 1 107 ? -0.996 8.742 12.289 1 96.75 107 LEU A C 1
ATOM 828 O O . LEU A 1 107 ? -0.066 8.141 12.836 1 96.75 107 LEU A O 1
ATOM 832 N N . LEU A 1 108 ? -1.158 8.836 11.008 1 95.56 108 LEU A N 1
ATOM 833 C CA . LEU A 1 108 ? -0.272 8.141 10.086 1 95.56 108 LEU A CA 1
ATOM 834 C C . LEU A 1 108 ? 1.14 8.711 10.148 1 95.56 108 LEU A C 1
ATOM 836 O O . LEU A 1 108 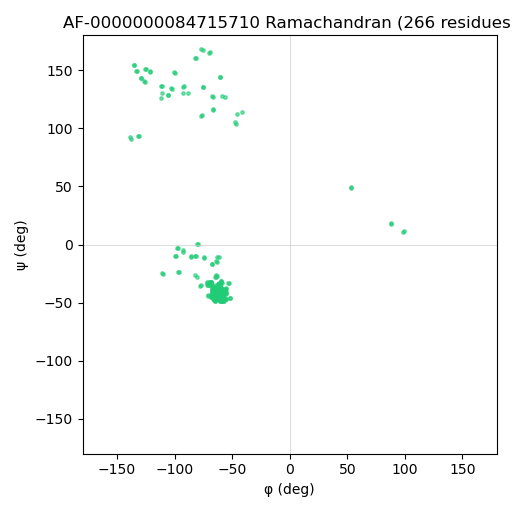? 2.113 7.961 10.266 1 95.56 108 LEU A O 1
ATOM 840 N N . SER A 1 109 ? 1.239 10.023 10.117 1 94.88 109 SER A N 1
ATOM 841 C CA . SER A 1 109 ? 2.539 10.688 10.117 1 94.88 109 SER A CA 1
ATOM 842 C C . SER A 1 109 ? 3.277 10.445 11.43 1 94.88 109 SER A C 1
ATOM 844 O O . SER A 1 109 ? 4.5 10.289 11.445 1 94.88 109 SER A O 1
ATOM 846 N N . ASP A 1 110 ? 2.539 10.438 12.508 1 96.25 110 ASP A N 1
ATOM 847 C CA . ASP A 1 110 ? 3.156 10.195 13.805 1 96.25 110 ASP A CA 1
ATOM 848 C C . ASP A 1 110 ? 3.697 8.773 13.898 1 96.25 110 ASP A C 1
ATOM 850 O O . ASP A 1 110 ? 4.816 8.555 14.367 1 96.25 110 ASP A O 1
ATOM 854 N N . ALA A 1 111 ? 2.922 7.863 13.445 1 96.56 111 ALA A N 1
ATOM 855 C CA . ALA A 1 111 ? 3.346 6.465 13.469 1 96.56 111 ALA A CA 1
ATOM 856 C C . ALA A 1 111 ? 4.559 6.246 12.57 1 96.56 111 ALA A C 1
ATOM 858 O O . ALA A 1 111 ? 5.516 5.57 12.961 1 96.56 111 ALA A O 1
ATOM 859 N N . PHE A 1 112 ? 4.5 6.789 11.461 1 96.81 112 PHE A N 1
ATOM 860 C CA . PHE A 1 112 ? 5.637 6.691 10.547 1 96.81 112 PHE A CA 1
ATOM 861 C C . PHE A 1 112 ? 6.84 7.445 11.102 1 96.81 112 PHE A C 1
ATOM 863 O O . PHE A 1 112 ? 7.98 7.016 10.93 1 96.81 112 PHE A O 1
ATOM 870 N N . GLY A 1 113 ? 6.547 8.555 11.648 1 96.62 113 GLY A N 1
ATOM 871 C CA . GLY A 1 113 ? 7.59 9.359 12.273 1 96.62 113 GLY A CA 1
ATOM 872 C C . GLY A 1 113 ? 8.375 8.594 13.32 1 96.62 113 GLY A C 1
ATOM 873 O O . GLY A 1 113 ? 9.586 8.789 13.461 1 96.62 113 GLY A O 1
ATOM 874 N N . GLU A 1 114 ? 7.703 7.758 14.078 1 96.31 114 GLU A N 1
ATOM 875 C CA . GLU A 1 114 ? 8.375 6.914 15.062 1 96.31 114 GLU A CA 1
ATOM 876 C C . GLU A 1 114 ? 9.406 6.004 14.398 1 96.31 114 GLU A C 1
ATOM 878 O O . GLU A 1 114 ? 10.484 5.766 14.953 1 96.31 114 GLU A O 1
ATOM 883 N N . ARG A 1 115 ? 9.094 5.488 13.227 1 95.75 115 ARG A N 1
ATOM 884 C CA . ARG A 1 115 ? 10.031 4.668 12.461 1 95.75 115 ARG A CA 1
ATOM 885 C C . ARG A 1 115 ? 11.172 5.516 11.898 1 95.75 115 ARG A C 1
ATOM 887 O O . ARG A 1 115 ? 12.336 5.113 11.945 1 95.75 115 ARG A O 1
ATOM 894 N N . LEU A 1 116 ? 10.781 6.648 11.359 1 96.06 116 LEU A N 1
ATOM 895 C CA . LEU A 1 116 ? 11.758 7.574 10.812 1 96.06 116 LEU A CA 1
ATOM 896 C C . LEU A 1 116 ? 12.727 8.047 11.891 1 96.06 116 LEU A C 1
ATOM 898 O O . LEU A 1 116 ? 13.898 8.305 11.602 1 96.06 116 LEU A O 1
ATOM 902 N N . GLY A 1 117 ? 12.242 8.156 13.094 1 95.56 117 GLY A N 1
ATOM 903 C CA . GLY A 1 117 ? 13.039 8.625 14.211 1 95.56 117 GLY A CA 1
ATOM 904 C C . GLY A 1 117 ? 14.195 7.703 14.547 1 95.56 117 GLY A C 1
ATOM 905 O O . GLY A 1 117 ? 15.117 8.094 15.273 1 95.56 117 GLY A O 1
ATOM 906 N N . ARG A 1 118 ? 14.203 6.484 14.031 1 96.5 118 ARG A N 1
ATOM 907 C CA . ARG A 1 118 ? 15.312 5.551 14.195 1 96.5 118 ARG A CA 1
ATOM 908 C C . ARG A 1 118 ? 16.5 5.949 13.312 1 96.5 118 ARG A C 1
ATOM 910 O O . ARG A 1 118 ? 17.594 5.414 13.469 1 96.5 118 ARG A O 1
ATOM 917 N N . LEU A 1 119 ? 16.25 6.859 12.453 1 96.75 119 LEU A N 1
ATOM 918 C CA . LEU A 1 119 ? 17.281 7.414 11.578 1 96.75 119 LEU A CA 1
ATOM 919 C C . LEU A 1 119 ? 17.766 8.758 12.109 1 96.75 119 LEU A C 1
ATOM 921 O O . LEU A 1 119 ? 16.984 9.531 12.664 1 96.75 119 LEU A O 1
ATOM 925 N N . SER A 1 120 ? 19.031 9.047 11.859 1 95.94 120 SER A N 1
ATOM 926 C CA . SER A 1 120 ? 19.547 10.391 12.125 1 95.94 120 SER A CA 1
ATOM 927 C C . SER A 1 120 ? 18.969 11.406 11.141 1 95.94 120 SER A C 1
ATOM 929 O O . SER A 1 120 ? 18.391 11.023 10.117 1 95.94 120 SER A O 1
ATOM 931 N N . ALA A 1 121 ? 19.125 12.656 11.492 1 94.44 121 ALA A N 1
ATOM 932 C CA . ALA A 1 121 ? 18.641 13.719 10.602 1 94.44 121 ALA A CA 1
ATOM 933 C C . ALA A 1 121 ? 19.281 13.594 9.219 1 94.44 121 ALA A C 1
ATOM 935 O O . ALA A 1 121 ? 18.609 13.781 8.203 1 94.44 121 ALA A O 1
ATOM 936 N N . ALA A 1 122 ? 20.5 13.281 9.242 1 95.56 122 ALA A N 1
ATOM 937 C CA . ALA A 1 122 ? 21.234 13.117 7.98 1 95.56 122 ALA A CA 1
ATOM 938 C C . ALA A 1 122 ? 20.703 11.922 7.195 1 95.56 122 ALA A C 1
ATOM 940 O O . ALA A 1 122 ? 20.562 11.977 5.973 1 95.56 122 ALA A O 1
ATOM 941 N N . GLN A 1 123 ? 20.391 10.859 7.898 1 96.25 123 GLN A N 1
ATOM 942 C CA . GLN A 1 123 ? 19.844 9.656 7.273 1 96.25 123 GLN A CA 1
ATOM 943 C C . GLN A 1 123 ? 18.453 9.898 6.715 1 96.25 123 GLN A C 1
ATOM 945 O O . GLN A 1 123 ? 18.094 9.375 5.652 1 96.25 123 GLN A O 1
ATOM 950 N N . GLN A 1 124 ? 17.672 10.648 7.402 1 96.44 124 GLN A N 1
ATOM 951 C CA . GLN A 1 124 ? 16.344 10.992 6.914 1 96.44 124 GLN A CA 1
ATOM 952 C C . GLN A 1 124 ? 16.422 11.805 5.625 1 96.44 124 GLN A C 1
ATOM 954 O O . GLN A 1 124 ? 15.641 11.578 4.691 1 96.44 124 GLN A O 1
ATOM 959 N N . GLU A 1 125 ? 17.328 12.688 5.637 1 95.62 125 GLU A N 1
ATOM 960 C CA . GLU A 1 125 ? 17.531 13.484 4.434 1 95.62 125 GLU A CA 1
ATOM 961 C C . GLU A 1 125 ? 18 12.617 3.27 1 95.62 125 GLU A C 1
ATOM 963 O O . GLU A 1 125 ? 17.594 12.828 2.125 1 95.62 125 GLU A O 1
ATOM 968 N N . GLN A 1 126 ? 18.844 11.711 3.553 1 96.31 126 GLN A N 1
ATOM 969 C CA . GLN A 1 126 ? 19.281 10.766 2.533 1 96.31 126 GLN A CA 1
ATOM 970 C C . GLN A 1 126 ? 18.125 9.961 1.976 1 96.31 126 GLN A C 1
ATOM 972 O O . GLN A 1 126 ? 18.016 9.758 0.763 1 96.31 126 GLN A O 1
ATOM 977 N N . LEU A 1 127 ? 17.297 9.508 2.861 1 96.69 127 LEU A N 1
ATOM 978 C CA . LEU A 1 127 ? 16.109 8.75 2.439 1 96.69 127 LEU A CA 1
ATOM 979 C C . LEU A 1 127 ? 15.242 9.594 1.514 1 96.69 127 LEU A C 1
ATOM 981 O O . LEU A 1 127 ? 14.812 9.117 0.458 1 96.69 127 LEU A O 1
ATOM 985 N N . ARG A 1 128 ? 14.977 10.797 1.923 1 95.88 128 ARG A N 1
ATOM 986 C CA . ARG A 1 128 ? 14.18 11.703 1.109 1 95.88 128 ARG A CA 1
ATOM 987 C C . ARG A 1 128 ? 14.773 11.867 -0.285 1 95.88 128 ARG A C 1
ATOM 989 O O . ARG A 1 128 ? 14.07 11.742 -1.286 1 95.88 128 ARG A O 1
ATOM 996 N N . MET A 1 129 ? 16.078 12.086 -0.323 1 96.31 129 MET A N 1
ATOM 997 C CA . MET A 1 129 ? 16.75 12.305 -1.597 1 96.31 129 MET A CA 1
ATOM 998 C C . MET A 1 129 ? 16.672 11.062 -2.479 1 96.31 129 MET A C 1
ATOM 1000 O O . MET A 1 129 ? 16.453 11.164 -3.686 1 96.31 129 MET A O 1
ATOM 1004 N N . LEU A 1 130 ? 16.875 9.906 -1.889 1 97.06 130 LEU A N 1
ATOM 1005 C CA . LEU A 1 130 ? 16.812 8.656 -2.633 1 97.06 130 LEU A CA 1
ATOM 1006 C C . LEU A 1 130 ? 15.422 8.422 -3.191 1 97.06 130 LEU A C 1
ATOM 1008 O O . LEU A 1 130 ? 15.266 8.039 -4.355 1 97.06 130 LEU A O 1
ATOM 1012 N N . LEU A 1 131 ? 14.367 8.68 -2.412 1 96.19 131 LEU A N 1
ATOM 1013 C CA . LEU A 1 131 ? 12.992 8.492 -2.846 1 96.19 131 LEU A CA 1
ATOM 1014 C C . LEU A 1 131 ? 12.641 9.469 -3.965 1 96.19 131 LEU A C 1
ATOM 1016 O O . LEU A 1 131 ? 11.953 9.102 -4.922 1 96.19 131 LEU A O 1
ATOM 1020 N N . GLU A 1 132 ? 13.102 10.68 -3.857 1 95.5 132 GLU A N 1
ATOM 1021 C CA . GLU A 1 132 ? 12.844 11.68 -4.887 1 95.5 132 GLU A CA 1
ATOM 1022 C C . GLU A 1 132 ? 13.492 11.297 -6.211 1 95.5 132 GLU A C 1
ATOM 1024 O O . GLU A 1 132 ? 12.906 11.492 -7.277 1 95.5 132 GLU A O 1
ATOM 1029 N N . LYS A 1 133 ? 14.625 10.734 -6.105 1 96.06 133 LYS A N 1
ATOM 1030 C CA . LYS A 1 133 ? 15.336 10.305 -7.309 1 96.06 133 LYS A CA 1
ATOM 1031 C C . LYS A 1 133 ? 14.617 9.141 -7.98 1 96.06 133 LYS A C 1
ATOM 1033 O O . LYS A 1 133 ? 14.672 8.992 -9.203 1 96.06 133 LYS A O 1
ATOM 1038 N N . MET A 1 134 ? 13.992 8.281 -7.211 1 95.25 134 MET A N 1
ATOM 1039 C CA . MET A 1 134 ? 13.32 7.098 -7.742 1 95.25 134 MET A CA 1
ATOM 1040 C C . MET A 1 134 ? 11.977 7.469 -8.367 1 95.25 134 MET A C 1
ATOM 1042 O O . MET A 1 134 ? 11.414 6.695 -9.148 1 95.25 134 MET A O 1
ATOM 1046 N N . GLY A 1 135 ? 11.273 8.516 -7.746 1 84.06 135 GLY A N 1
ATOM 1047 C CA . GLY A 1 135 ? 9.969 8.953 -8.234 1 84.06 135 GLY A CA 1
ATOM 1048 C C . GLY A 1 135 ? 10.039 9.617 -9.594 1 84.06 135 GLY A C 1
ATOM 1049 O O . GLY A 1 135 ? 9.312 9.234 -10.516 1 84.06 135 GLY A O 1
ATOM 1050 N N . MET B 1 1 ? 18.547 22.266 10.609 1 41.97 1 MET B N 1
ATOM 1051 C CA . MET B 1 1 ? 18.297 21.406 9.453 1 41.97 1 MET B CA 1
ATOM 1052 C C . MET B 1 1 ? 16.828 21.031 9.352 1 41.97 1 MET B C 1
ATOM 1054 O O . MET B 1 1 ? 16.172 20.781 10.359 1 41.97 1 MET B O 1
ATOM 1058 N N . SER B 1 2 ? 16.156 21.562 8.43 1 55.94 2 SER B N 1
ATOM 1059 C CA . SER B 1 2 ? 14.703 21.578 8.328 1 55.94 2 SER B CA 1
ATOM 1060 C C . SER B 1 2 ? 14.117 20.203 8.578 1 55.94 2 SER B C 1
ATOM 1062 O O . SER B 1 2 ? 14.602 19.203 8.031 1 55.94 2 SER B O 1
ATOM 1064 N N . LYS B 1 3 ? 13.547 20.016 9.711 1 71.5 3 LYS B N 1
ATOM 1065 C CA . LYS B 1 3 ? 12.969 18.766 10.195 1 71.5 3 LYS B CA 1
ATOM 1066 C C . LYS B 1 3 ? 12.109 18.109 9.125 1 71.5 3 LYS B C 1
ATOM 1068 O O . LYS B 1 3 ? 11.297 18.766 8.477 1 71.5 3 LYS B O 1
ATOM 1073 N N . ILE B 1 4 ? 12.594 17.031 8.703 1 78.94 4 ILE B N 1
ATOM 1074 C CA . ILE B 1 4 ? 11.844 16.297 7.688 1 78.94 4 ILE B CA 1
ATOM 1075 C C . ILE B 1 4 ? 10.43 16.016 8.203 1 78.94 4 ILE B C 1
ATOM 1077 O O . ILE B 1 4 ? 10.25 15.648 9.367 1 78.94 4 ILE B O 1
ATOM 1081 N N . ASP B 1 5 ? 9.57 16.406 7.391 1 89.81 5 ASP B N 1
ATOM 1082 C CA . ASP B 1 5 ? 8.164 16.109 7.664 1 89.81 5 ASP B CA 1
ATOM 1083 C C . ASP B 1 5 ? 7.836 14.648 7.363 1 89.81 5 ASP B C 1
ATOM 1085 O O . ASP B 1 5 ? 7.844 14.234 6.203 1 89.81 5 ASP B O 1
ATOM 1089 N N . PRO B 1 6 ? 7.578 13.945 8.43 1 94.06 6 PRO B N 1
ATOM 1090 C CA . PRO B 1 6 ? 7.285 12.531 8.211 1 94.06 6 PRO B CA 1
ATOM 1091 C C . PRO B 1 6 ? 6.172 12.305 7.184 1 94.06 6 PRO B C 1
ATOM 1093 O O . PRO B 1 6 ? 6.211 11.336 6.422 1 94.06 6 PRO B O 1
ATOM 1096 N N . ALA B 1 7 ? 5.27 13.188 7.152 1 90.94 7 ALA B N 1
ATOM 1097 C CA . ALA B 1 7 ? 4.16 13.078 6.211 1 90.94 7 ALA B CA 1
ATOM 1098 C C . ALA B 1 7 ? 4.656 13.125 4.766 1 90.94 7 ALA B C 1
ATOM 1100 O O . ALA B 1 7 ? 4.141 12.422 3.9 1 90.94 7 ALA B O 1
ATOM 1101 N N . LYS B 1 8 ? 5.574 13.906 4.555 1 89.38 8 LYS B N 1
ATOM 1102 C CA . LYS B 1 8 ? 6.113 14.039 3.207 1 89.38 8 LYS B CA 1
ATOM 1103 C C . LYS B 1 8 ? 6.836 12.773 2.775 1 89.38 8 LYS B C 1
ATOM 1105 O O . LYS B 1 8 ? 6.668 12.305 1.646 1 89.38 8 LYS B O 1
ATOM 1110 N N . ILE B 1 9 ? 7.633 12.195 3.635 1 93.06 9 ILE B N 1
ATOM 1111 C CA . ILE B 1 9 ? 8.375 10.977 3.316 1 93.06 9 ILE B CA 1
ATOM 1112 C C . ILE B 1 9 ? 7.406 9.812 3.135 1 93.06 9 ILE B C 1
ATOM 1114 O O . ILE B 1 9 ? 7.578 8.992 2.234 1 93.06 9 ILE B O 1
ATOM 1118 N N . TRP B 1 10 ? 6.41 9.766 3.963 1 93.25 10 TRP B N 1
ATOM 1119 C CA . TRP B 1 10 ? 5.367 8.758 3.811 1 93.25 10 TRP B CA 1
ATOM 1120 C C . TRP B 1 10 ? 4.727 8.844 2.43 1 93.25 10 TRP B C 1
ATOM 1122 O O . TRP B 1 10 ? 4.617 7.836 1.724 1 93.25 10 TRP B O 1
ATOM 1132 N N . SER B 1 11 ? 4.383 10.07 2.115 1 89 11 SER B N 1
ATOM 1133 C CA . SER B 1 11 ? 3.693 10.289 0.848 1 89 11 SER B CA 1
ATOM 1134 C C . SER B 1 11 ? 4.566 9.883 -0.335 1 89 11 SER B C 1
ATOM 1136 O O . SER B 1 11 ? 4.098 9.227 -1.265 1 89 11 SER B O 1
ATOM 1138 N N . LEU B 1 12 ? 5.832 10.234 -0.317 1 89.81 12 LEU B N 1
ATOM 1139 C CA . LEU B 1 12 ? 6.77 9.883 -1.379 1 89.81 12 LEU B CA 1
ATOM 1140 C C . LEU B 1 12 ? 6.902 8.367 -1.511 1 89.81 12 LEU B C 1
ATOM 1142 O O . LEU B 1 12 ? 6.828 7.828 -2.615 1 89.81 12 LEU B O 1
ATOM 1146 N N . SER B 1 13 ? 7.082 7.727 -0.392 1 93.75 13 SER B N 1
ATOM 1147 C CA . SER B 1 13 ? 7.258 6.277 -0.369 1 93.75 13 SER B CA 1
ATOM 1148 C C . SER B 1 13 ? 6.012 5.559 -0.874 1 93.75 13 SER B C 1
ATOM 1150 O O . SER B 1 13 ? 6.105 4.676 -1.731 1 93.75 13 SER B O 1
ATOM 1152 N N . TYR B 1 14 ? 4.902 6.008 -0.37 1 91.31 14 TYR B N 1
ATOM 1153 C CA . TYR B 1 14 ? 3.631 5.387 -0.721 1 91.31 14 TYR B CA 1
ATOM 1154 C C . TYR B 1 14 ? 3.322 5.574 -2.203 1 91.31 14 TYR B C 1
ATOM 1156 O O . TYR B 1 14 ? 2.977 4.613 -2.896 1 91.31 14 TYR B O 1
ATOM 1164 N N . ARG B 1 15 ? 3.465 6.773 -2.697 1 87.75 15 ARG B N 1
ATOM 1165 C CA . ARG B 1 15 ? 3.172 7.07 -4.094 1 87.75 15 ARG B CA 1
ATOM 1166 C C . ARG B 1 15 ? 4.074 6.266 -5.027 1 87.75 15 ARG B C 1
ATOM 1168 O O . ARG B 1 15 ? 3.635 5.812 -6.086 1 87.75 15 ARG B O 1
ATOM 1175 N N . LEU B 1 16 ? 5.277 6.16 -4.652 1 92.5 16 LEU B N 1
ATOM 1176 C CA . LEU B 1 16 ? 6.219 5.379 -5.449 1 92.5 16 LEU B CA 1
ATOM 1177 C C . LEU B 1 16 ? 5.77 3.926 -5.555 1 92.5 16 LEU B C 1
ATOM 1179 O O . LEU B 1 16 ? 5.711 3.367 -6.652 1 92.5 16 LEU B O 1
ATOM 1183 N N . LEU B 1 17 ? 5.43 3.307 -4.457 1 92.75 17 LEU B N 1
ATOM 1184 C CA . LEU B 1 17 ? 5.004 1.909 -4.449 1 92.75 17 LEU B CA 1
ATOM 1185 C C . LEU B 1 17 ? 3.705 1.73 -5.223 1 92.75 17 LEU B C 1
ATOM 1187 O O . LEU B 1 17 ? 3.578 0.802 -6.023 1 92.75 17 LEU B O 1
ATOM 1191 N N . MET B 1 18 ? 2.812 2.658 -5.02 1 88.94 18 MET B N 1
ATOM 1192 C CA . MET B 1 18 ? 1.522 2.576 -5.699 1 88.94 18 MET B CA 1
ATOM 1193 C C . MET B 1 18 ? 1.688 2.754 -7.203 1 88.94 18 MET B C 1
ATOM 1195 O O . MET B 1 18 ? 0.985 2.115 -7.992 1 88.94 18 MET B O 1
ATOM 1199 N N . SER B 1 19 ? 2.562 3.67 -7.57 1 90.06 19 SER B N 1
ATOM 1200 C CA . SER B 1 19 ? 2.803 3.883 -8.992 1 90.06 19 SER B CA 1
ATOM 1201 C C . SER B 1 19 ? 3.316 2.613 -9.664 1 90.06 19 SER B C 1
ATOM 1203 O O . SER B 1 19 ? 2.93 2.303 -10.797 1 90.06 19 SER B O 1
ATOM 1205 N N . VAL B 1 20 ? 4.125 1.868 -9.008 1 93.69 20 VAL B N 1
ATOM 1206 C CA . VAL B 1 20 ? 4.648 0.61 -9.523 1 93.69 20 VAL B CA 1
ATOM 1207 C C . VAL B 1 20 ? 3.525 -0.42 -9.625 1 93.69 20 VAL B C 1
ATOM 1209 O O . VAL B 1 20 ? 3.381 -1.094 -10.648 1 93.69 20 VAL B O 1
ATOM 1212 N N . ILE B 1 21 ? 2.73 -0.515 -8.625 1 91.44 21 ILE B N 1
ATOM 1213 C CA . ILE B 1 21 ? 1.604 -1.44 -8.609 1 91.44 21 ILE B CA 1
ATOM 1214 C C . ILE B 1 21 ? 0.663 -1.125 -9.766 1 91.44 21 ILE B C 1
ATOM 1216 O O . ILE B 1 21 ? 0.284 -2.018 -10.531 1 91.44 21 ILE B O 1
ATOM 1220 N N . SER B 1 22 ? 0.349 0.134 -9.906 1 89.06 22 SER B N 1
ATOM 1221 C CA . SER B 1 22 ? -0.554 0.562 -10.969 1 89.06 22 SER B CA 1
ATOM 1222 C C . SER B 1 22 ? 0.004 0.207 -12.344 1 89.06 22 SER B C 1
ATOM 1224 O O . SER B 1 22 ? -0.745 -0.182 -13.242 1 89.06 22 SER B O 1
ATOM 1226 N N . HIS B 1 23 ? 1.255 0.34 -12.438 1 90.69 23 HIS B N 1
ATOM 1227 C CA . HIS B 1 23 ? 1.921 0.083 -13.711 1 90.69 23 HIS B CA 1
ATOM 1228 C C . HIS B 1 23 ? 1.815 -1.388 -14.102 1 90.69 23 HIS B C 1
ATOM 1230 O O . HIS B 1 23 ? 1.63 -1.712 -15.273 1 90.69 23 HIS B O 1
ATOM 1236 N N . VAL B 1 24 ? 1.875 -2.275 -13.172 1 94.19 24 VAL B N 1
ATOM 1237 C CA . VAL B 1 24 ? 1.972 -3.691 -13.516 1 94.19 24 VAL B CA 1
ATOM 1238 C C . VAL B 1 24 ? 0.593 -4.344 -13.414 1 94.19 24 VAL B C 1
ATOM 1240 O O . VAL B 1 24 ? 0.425 -5.512 -13.773 1 94.19 24 VAL B O 1
ATOM 1243 N N . THR B 1 25 ? -0.374 -3.691 -12.891 1 91.88 25 THR B N 1
ATOM 1244 C CA . THR B 1 25 ? -1.704 -4.223 -12.609 1 91.88 25 THR B CA 1
ATOM 1245 C C . THR B 1 25 ? -2.293 -4.883 -13.852 1 91.88 25 THR B C 1
ATOM 1247 O O . THR B 1 25 ? -2.756 -6.023 -13.797 1 91.88 25 THR B O 1
ATOM 1250 N N . PRO B 1 26 ? -2.189 -4.184 -15.086 1 92.62 26 PRO B N 1
ATOM 1251 C CA . PRO B 1 26 ? -2.746 -4.848 -16.266 1 92.62 26 PRO B CA 1
ATOM 1252 C C . PRO B 1 26 ? -2.029 -6.152 -16.609 1 92.62 26 PRO B C 1
ATOM 1254 O O . PRO B 1 26 ? -2.668 -7.117 -17.031 1 92.62 26 PRO B O 1
ATOM 1257 N N . ASP B 1 27 ? -0.725 -6.199 -16.391 1 96.12 27 ASP B N 1
ATOM 1258 C CA . ASP B 1 27 ? 0.056 -7.395 -16.688 1 96.12 27 ASP B CA 1
ATOM 1259 C C . ASP B 1 27 ? -0.236 -8.508 -15.68 1 96.12 27 ASP B C 1
ATOM 1261 O O . ASP B 1 27 ? -0.244 -9.688 -16.031 1 96.12 27 ASP B O 1
ATOM 1265 N N . VAL B 1 28 ? -0.471 -8.133 -14.453 1 95.62 28 VAL B N 1
ATOM 1266 C CA . VAL B 1 28 ? -0.833 -9.102 -13.422 1 95.62 28 VAL B CA 1
ATOM 1267 C C . VAL B 1 28 ? -2.205 -9.695 -13.727 1 95.62 28 VAL B C 1
ATOM 1269 O O . VAL B 1 28 ? -2.404 -10.906 -13.609 1 95.62 28 VAL B O 1
ATOM 1272 N N . ALA B 1 29 ? -3.084 -8.844 -14.164 1 94.06 29 ALA B N 1
ATOM 1273 C CA . ALA B 1 29 ? -4.422 -9.305 -14.539 1 94.06 29 ALA B CA 1
ATOM 1274 C C . ALA B 1 29 ? -4.359 -10.32 -15.672 1 94.06 29 ALA B C 1
ATOM 1276 O O . ALA B 1 29 ? -5.137 -11.281 -15.695 1 94.06 29 ALA B O 1
ATOM 1277 N N . ALA B 1 30 ? -3.436 -10.148 -16.531 1 96.31 30 ALA B N 1
ATOM 1278 C CA . ALA B 1 30 ? -3.277 -11.031 -17.688 1 96.31 30 ALA B CA 1
ATOM 1279 C C . ALA B 1 30 ? -2.844 -12.43 -17.25 1 96.31 30 ALA B C 1
ATOM 1281 O O . ALA B 1 30 ? -2.992 -13.398 -18 1 96.31 30 ALA B O 1
ATOM 1282 N N . LEU B 1 31 ? -2.352 -12.562 -16.016 1 96.38 31 LEU B N 1
ATOM 1283 C CA . LEU B 1 31 ? -1.938 -13.852 -15.469 1 96.38 31 LEU B CA 1
ATOM 1284 C C . LEU B 1 31 ? -3.123 -14.586 -14.852 1 96.38 31 LEU B C 1
ATOM 1286 O O . LEU B 1 31 ? -2.988 -15.727 -14.414 1 96.38 31 LEU B O 1
ATOM 1290 N N . GLY B 1 32 ? -4.262 -13.883 -14.703 1 95.06 32 GLY B N 1
ATOM 1291 C CA . GLY B 1 32 ? -5.457 -14.508 -14.172 1 95.06 32 GLY B CA 1
ATOM 1292 C C . GLY B 1 32 ? -5.672 -14.227 -12.695 1 95.06 32 GLY B C 1
ATOM 1293 O O . GLY B 1 32 ? -6.457 -14.914 -12.039 1 95.06 32 GLY B O 1
ATOM 1294 N N . VAL B 1 33 ? -4.887 -13.266 -12.133 1 95.5 33 VAL B N 1
ATOM 1295 C CA . VAL B 1 33 ? -5.051 -12.906 -10.727 1 95.5 33 VAL B CA 1
ATOM 1296 C C . VAL B 1 33 ? -5.039 -11.391 -10.578 1 95.5 33 VAL B C 1
ATOM 1298 O O . VAL B 1 33 ? -4.449 -10.68 -11.398 1 95.5 33 VAL B O 1
ATOM 1301 N N . GLU B 1 34 ? -5.66 -10.898 -9.531 1 92.56 34 GLU B N 1
ATOM 1302 C CA . GLU B 1 34 ? -5.547 -9.5 -9.133 1 92.56 34 GLU B CA 1
ATOM 1303 C C . GLU B 1 34 ? -4.273 -9.258 -8.328 1 92.56 34 GLU B C 1
ATOM 1305 O O . GLU B 1 34 ? -3.725 -10.18 -7.727 1 92.56 34 GLU B O 1
ATOM 1310 N N . THR B 1 35 ? -3.93 -8.047 -8.297 1 91.25 35 THR B N 1
ATOM 1311 C CA . THR B 1 35 ? -2.721 -7.68 -7.566 1 91.25 35 THR B CA 1
ATOM 1312 C C . THR B 1 35 ? -2.826 -8.102 -6.105 1 91.25 35 THR B C 1
ATOM 1314 O O . THR B 1 35 ? -1.87 -8.641 -5.539 1 91.25 35 THR B O 1
ATOM 1317 N N . LYS B 1 36 ? -3.975 -7.93 -5.512 1 88.75 36 LYS B N 1
ATOM 1318 C CA . LYS B 1 36 ? -4.16 -8.328 -4.117 1 88.75 36 LYS B CA 1
ATOM 1319 C C . LYS B 1 36 ? -4.035 -9.844 -3.959 1 88.75 36 LYS B C 1
ATOM 1321 O O . LYS B 1 36 ? -3.508 -10.32 -2.953 1 88.75 36 LYS B O 1
ATOM 1326 N N . GLU B 1 37 ? -4.516 -10.523 -4.902 1 93.31 37 GLU B N 1
ATOM 1327 C CA . GLU B 1 37 ? -4.391 -11.977 -4.883 1 93.31 37 GLU B CA 1
ATOM 1328 C C . GLU B 1 37 ? -2.932 -12.406 -5.031 1 93.31 37 GLU B C 1
ATOM 1330 O O . GLU B 1 37 ? -2.508 -13.398 -4.438 1 93.31 37 GLU B O 1
ATOM 1335 N N . LEU B 1 38 ? -2.246 -11.664 -5.855 1 94.25 38 LEU B N 1
ATOM 1336 C CA . LEU B 1 38 ? -0.817 -11.914 -6.004 1 94.25 38 LEU B CA 1
ATOM 1337 C C . LEU B 1 38 ? -0.099 -11.789 -4.664 1 94.25 38 LEU B C 1
ATOM 1339 O O . LEU B 1 38 ? 0.765 -12.609 -4.34 1 94.25 38 LEU B O 1
ATOM 1343 N N . PHE B 1 39 ? -0.436 -10.828 -3.898 1 92.19 39 PHE B N 1
ATOM 1344 C CA . PHE B 1 39 ? 0.178 -10.633 -2.588 1 92.19 39 PHE B CA 1
ATOM 1345 C C . PHE B 1 39 ? -0.191 -11.773 -1.646 1 92.19 39 PHE B C 1
ATOM 1347 O O . PHE B 1 39 ? 0.633 -12.211 -0.84 1 92.19 39 PHE B O 1
ATOM 1354 N N . VAL B 1 40 ? -1.368 -12.234 -1.769 1 93.19 40 VAL B N 1
ATOM 1355 C CA . VAL B 1 40 ? -1.786 -13.383 -0.971 1 93.19 40 VAL B CA 1
ATOM 1356 C C . VAL B 1 40 ? -0.95 -14.609 -1.345 1 93.19 40 VAL B C 1
ATOM 1358 O O . VAL B 1 40 ? -0.421 -15.297 -0.469 1 93.19 40 VAL B O 1
ATOM 1361 N N . LEU B 1 41 ? -0.747 -14.82 -2.607 1 94.88 41 LEU B N 1
ATOM 1362 C CA . LEU B 1 41 ? 0.063 -15.945 -3.068 1 94.88 41 LEU B CA 1
ATOM 1363 C C . LEU B 1 41 ? 1.486 -15.844 -2.529 1 94.88 41 LEU B C 1
ATOM 1365 O O . LEU B 1 41 ? 2.045 -16.828 -2.051 1 94.88 41 LEU B O 1
ATOM 1369 N N . ALA B 1 42 ? 1.994 -14.688 -2.596 1 92.94 42 ALA B N 1
ATOM 1370 C CA . ALA B 1 42 ? 3.361 -14.461 -2.135 1 92.94 42 ALA B CA 1
ATOM 1371 C C . ALA B 1 42 ? 3.479 -14.703 -0.632 1 92.94 42 ALA B C 1
ATOM 1373 O O . ALA B 1 42 ? 4.461 -15.281 -0.164 1 92.94 42 ALA B O 1
ATOM 1374 N N . ALA B 1 43 ? 2.518 -14.289 0.086 1 90.56 43 ALA B N 1
ATOM 1375 C CA . ALA B 1 43 ? 2.529 -14.438 1.539 1 90.56 43 ALA B CA 1
ATOM 1376 C C . ALA B 1 43 ? 2.367 -15.898 1.942 1 90.56 43 ALA B C 1
ATOM 1378 O O . ALA B 1 43 ? 2.908 -16.328 2.963 1 90.56 43 ALA B O 1
ATOM 1379 N N . LEU B 1 44 ? 1.651 -16.625 1.171 1 91.56 44 LEU B N 1
ATOM 1380 C CA . LEU B 1 44 ? 1.378 -18.031 1.46 1 91.56 44 LEU B CA 1
ATOM 1381 C C . LEU B 1 44 ? 2.666 -18.844 1.462 1 91.56 44 LEU B C 1
ATOM 1383 O O . LEU B 1 44 ? 2.766 -19.859 2.162 1 91.56 44 LEU B O 1
ATOM 1387 N N . GLU B 1 45 ? 3.576 -18.328 0.704 1 82.5 45 GLU B N 1
ATOM 1388 C CA . GLU B 1 45 ? 4.848 -19.047 0.638 1 82.5 45 GLU B CA 1
ATOM 1389 C C . GLU B 1 45 ? 5.543 -19.062 1.996 1 82.5 45 GLU B C 1
ATOM 1391 O O . GLU B 1 45 ? 6.207 -20.031 2.348 1 82.5 45 GLU B O 1
ATOM 1396 N N . GLU B 1 46 ? 5.305 -18.109 2.76 1 83.62 46 GLU B N 1
ATOM 1397 C CA . GLU B 1 46 ? 5.98 -17.969 4.047 1 83.62 46 GLU B CA 1
ATOM 1398 C C . GLU B 1 46 ? 5.016 -18.219 5.203 1 83.62 46 GLU B C 1
ATOM 1400 O O . GLU B 1 46 ? 5.43 -18.625 6.289 1 83.62 46 GLU B O 1
ATOM 1405 N N . HIS B 1 47 ? 3.775 -17.984 4.922 1 87.44 47 HIS B N 1
ATOM 1406 C CA . HIS B 1 47 ? 2.76 -18.062 5.965 1 87.44 47 HIS B CA 1
ATOM 1407 C C . HIS B 1 47 ? 1.569 -18.891 5.52 1 87.44 47 HIS B C 1
ATOM 1409 O O . HIS B 1 47 ? 0.571 -18.359 5.031 1 87.44 47 HIS B O 1
ATOM 1415 N N . PRO B 1 48 ? 1.597 -20.156 5.828 1 86.56 48 PRO B N 1
ATOM 1416 C CA . PRO B 1 48 ? 0.599 -21.062 5.277 1 86.56 48 PRO B CA 1
ATOM 1417 C C . PRO B 1 48 ? -0.737 -21 6.012 1 86.56 48 PRO B C 1
ATOM 1419 O O . PRO B 1 48 ? -1.702 -21.656 5.609 1 86.56 48 PRO B O 1
ATOM 1422 N N . TYR B 1 49 ? -0.865 -20.141 7.066 1 86.12 49 TYR B N 1
ATOM 1423 C CA . TYR B 1 49 ? -2.098 -20.109 7.848 1 86.12 49 TYR B CA 1
ATOM 1424 C C . TYR B 1 49 ? -2.85 -18.797 7.621 1 86.12 49 TYR B C 1
ATOM 1426 O O . TYR B 1 49 ? -2.26 -17.719 7.672 1 86.12 49 TYR B O 1
ATOM 1434 N N . PRO B 1 50 ? -4.156 -18.969 7.457 1 82.81 50 PRO B N 1
ATOM 1435 C CA . PRO B 1 50 ? -4.98 -17.797 7.129 1 82.81 50 PRO B CA 1
ATOM 1436 C C . PRO B 1 50 ? -4.844 -16.672 8.148 1 82.81 50 PRO B C 1
ATOM 1438 O O . PRO B 1 50 ? -4.812 -15.5 7.773 1 82.81 50 PRO B O 1
ATOM 1441 N N . ALA B 1 51 ? -4.805 -17.031 9.422 1 81.69 51 ALA B N 1
ATOM 1442 C CA . ALA B 1 51 ? -4.707 -16.016 10.453 1 81.69 51 ALA B CA 1
ATOM 1443 C C . ALA B 1 51 ? -3.416 -15.203 10.312 1 81.69 51 ALA B C 1
ATOM 1445 O O . ALA B 1 51 ? -3.42 -13.984 10.461 1 81.69 51 ALA B O 1
ATOM 1446 N N . GLU B 1 52 ? -2.398 -15.836 9.969 1 86.44 52 GLU B N 1
ATOM 1447 C CA . GLU B 1 52 ? -1.104 -15.188 9.773 1 86.44 52 GLU B CA 1
ATOM 1448 C C . GLU B 1 52 ? -1.095 -14.328 8.508 1 86.44 52 GLU B C 1
ATOM 1450 O O . GLU B 1 52 ? -0.462 -13.273 8.469 1 86.44 52 GLU B O 1
ATOM 1455 N N . LEU B 1 53 ? -1.817 -14.75 7.543 1 87.56 53 LEU B N 1
ATOM 1456 C CA . LEU B 1 53 ? -1.895 -14.016 6.281 1 87.56 53 LEU B CA 1
ATOM 1457 C C . LEU B 1 53 ? -2.566 -12.664 6.484 1 87.56 53 LEU B C 1
ATOM 1459 O O . LEU B 1 53 ? -2.082 -11.648 5.984 1 87.56 53 LEU B O 1
ATOM 1463 N N . ALA B 1 54 ? -3.662 -12.703 7.184 1 85.56 54 ALA B N 1
ATOM 1464 C CA . ALA B 1 54 ? -4.402 -11.469 7.441 1 85.56 54 ALA B CA 1
ATOM 1465 C C . ALA B 1 54 ? -3.527 -10.445 8.156 1 85.56 54 ALA B C 1
ATOM 1467 O O . ALA B 1 54 ? -3.482 -9.273 7.754 1 85.56 54 ALA B O 1
ATOM 1468 N N . ALA B 1 55 ? -2.779 -10.938 9.117 1 80.88 55 ALA B N 1
ATOM 1469 C CA . ALA B 1 55 ? -1.899 -10.062 9.891 1 80.88 55 ALA B CA 1
ATOM 1470 C C . ALA B 1 55 ? -0.756 -9.531 9.031 1 80.88 55 ALA B C 1
ATOM 1472 O O . ALA B 1 55 ? -0.472 -8.336 9.039 1 80.88 55 ALA B O 1
ATOM 1473 N N . THR B 1 56 ? -0.182 -10.414 8.266 1 80.44 56 THR B N 1
ATOM 1474 C CA . THR B 1 56 ? 0.98 -10.078 7.449 1 80.44 56 THR B CA 1
ATOM 1475 C C . THR B 1 56 ? 0.604 -9.102 6.344 1 80.44 56 THR B C 1
ATOM 1477 O O . THR B 1 56 ? 1.376 -8.195 6.023 1 80.44 56 THR B O 1
ATOM 1480 N N . LEU B 1 57 ? -0.576 -9.172 5.781 1 82.81 57 LEU B N 1
ATOM 1481 C CA . LEU B 1 57 ? -1 -8.375 4.637 1 82.81 57 LEU B CA 1
ATOM 1482 C C . LEU B 1 57 ? -1.817 -7.168 5.09 1 82.81 57 LEU B C 1
ATOM 1484 O O . LEU B 1 57 ? -2.232 -6.352 4.27 1 82.81 57 LEU B O 1
ATOM 1488 N N . SER B 1 58 ? -2.064 -7.066 6.352 1 77.94 58 SER B N 1
ATOM 1489 C CA . SER B 1 58 ? -2.893 -6.004 6.914 1 77.94 58 SER B CA 1
ATOM 1490 C C . SER B 1 58 ? -4.25 -5.938 6.227 1 77.94 58 SER B C 1
ATOM 1492 O O . SER B 1 58 ? -4.68 -4.863 5.797 1 77.94 58 SER B O 1
ATOM 1494 N N . MET B 1 59 ? -4.852 -7.043 6.109 1 79.94 59 MET B N 1
ATOM 1495 C CA . MET B 1 59 ? -6.184 -7.176 5.531 1 79.94 59 MET B CA 1
ATOM 1496 C C . MET B 1 59 ? -7.148 -7.805 6.531 1 79.94 59 MET B C 1
ATOM 1498 O O . MET B 1 59 ? -6.738 -8.602 7.379 1 79.94 59 MET B O 1
ATOM 1502 N N . PRO B 1 60 ? -8.414 -7.395 6.398 1 80.62 60 PRO B N 1
ATOM 1503 C CA . PRO B 1 60 ? -9.406 -8.078 7.23 1 80.62 60 PRO B CA 1
ATOM 1504 C C . PRO B 1 60 ? -9.484 -9.578 6.941 1 80.62 60 PRO B C 1
ATOM 1506 O O . PRO B 1 60 ? -9.367 -9.992 5.785 1 80.62 60 PRO B O 1
ATOM 1509 N N . LYS B 1 61 ? -9.711 -10.375 7.992 1 88.25 61 LYS B N 1
ATOM 1510 C CA . LYS B 1 61 ? -9.773 -11.828 7.871 1 88.25 61 LYS B CA 1
ATOM 1511 C C . LYS B 1 61 ? -10.812 -12.25 6.832 1 88.25 61 LYS B C 1
ATOM 1513 O O . LYS B 1 61 ? -10.539 -13.117 5.996 1 88.25 61 LYS B O 1
ATOM 1518 N N . PRO B 1 62 ? -11.969 -11.633 6.793 1 90.06 62 PRO B N 1
ATOM 1519 C CA . PRO B 1 62 ? -12.953 -12.031 5.781 1 90.06 62 PRO B CA 1
ATOM 1520 C C . PRO B 1 62 ? -12.461 -11.797 4.355 1 90.06 62 PRO B C 1
ATOM 1522 O O . PRO B 1 62 ? -12.773 -12.57 3.451 1 90.06 62 PRO B O 1
ATOM 1525 N N . THR B 1 63 ? -11.695 -10.75 4.195 1 86.81 63 THR B N 1
ATOM 1526 C CA . THR B 1 63 ? -11.133 -10.43 2.883 1 86.81 63 THR B CA 1
ATOM 1527 C C . THR B 1 63 ? -10.148 -11.508 2.441 1 86.81 63 THR B C 1
ATOM 1529 O O . THR B 1 63 ? -10.203 -11.977 1.304 1 86.81 63 THR B O 1
ATOM 1532 N N . VAL B 1 64 ? -9.289 -11.883 3.35 1 90.44 64 VAL B N 1
ATOM 1533 C CA . VAL B 1 64 ? -8.305 -12.93 3.062 1 90.44 64 VAL B CA 1
ATOM 1534 C C . VAL B 1 64 ? -9.023 -14.234 2.721 1 90.44 64 VAL B C 1
ATOM 1536 O O . VAL B 1 64 ? -8.625 -14.938 1.791 1 90.44 64 VAL B O 1
ATOM 1539 N N . THR B 1 65 ? -10.062 -14.523 3.43 1 92.25 65 THR B N 1
ATOM 1540 C CA . THR B 1 65 ? -10.836 -15.742 3.205 1 92.25 65 THR B CA 1
ATOM 1541 C C . THR B 1 65 ? -11.406 -15.766 1.789 1 92.25 65 THR B C 1
ATOM 1543 O O . THR B 1 65 ? -11.328 -16.797 1.103 1 92.25 65 THR B O 1
ATOM 1546 N N . VAL B 1 66 ? -11.883 -14.695 1.406 1 93.38 66 VAL B N 1
ATOM 1547 C CA . VAL B 1 66 ? -12.469 -14.578 0.074 1 93.38 66 VAL B CA 1
ATOM 1548 C C . VAL B 1 66 ? -11.383 -14.781 -0.984 1 93.38 66 VAL B C 1
ATOM 1550 O O . VAL B 1 66 ? -11.578 -15.523 -1.949 1 93.38 66 VAL B O 1
ATOM 1553 N N . TYR B 1 67 ? -10.32 -14.141 -0.838 1 93.62 67 TYR B N 1
ATOM 1554 C CA . TYR B 1 67 ? -9.234 -14.25 -1.807 1 93.62 67 TYR B CA 1
ATOM 1555 C C . TYR B 1 67 ? -8.703 -15.68 -1.877 1 93.62 67 TYR B C 1
ATOM 1557 O O . TYR B 1 67 ? -8.43 -16.188 -2.963 1 93.62 67 TYR B O 1
ATOM 1565 N N . VAL B 1 68 ? -8.562 -16.297 -0.715 1 93.81 68 VAL B N 1
ATOM 1566 C CA . VAL B 1 68 ? -8.062 -17.656 -0.675 1 93.81 68 VAL B CA 1
ATOM 1567 C C . VAL B 1 68 ? -9.047 -18.594 -1.393 1 93.81 68 VAL B C 1
ATOM 1569 O O . VAL B 1 68 ? -8.641 -19.453 -2.17 1 93.81 68 VAL B O 1
ATOM 1572 N N . LYS B 1 69 ? -10.289 -18.391 -1.131 1 94.88 69 LYS B N 1
ATOM 1573 C CA . LYS B 1 69 ? -11.312 -19.203 -1.782 1 94.88 69 LYS B CA 1
ATOM 1574 C C . LYS B 1 69 ? -11.266 -19.047 -3.299 1 94.88 69 LYS B C 1
ATOM 1576 O O . LYS B 1 69 ? -11.367 -20.031 -4.039 1 94.88 69 LYS B O 1
ATOM 1581 N N . ARG B 1 70 ? -11.109 -17.891 -3.719 1 96.06 70 ARG B N 1
ATOM 1582 C CA . ARG B 1 70 ? -11.016 -17.625 -5.148 1 96.06 70 ARG B CA 1
ATOM 1583 C C . ARG B 1 70 ? -9.781 -18.266 -5.758 1 96.06 70 ARG B C 1
ATOM 1585 O O . ARG B 1 70 ? -9.844 -18.828 -6.852 1 96.06 70 ARG B O 1
ATOM 1592 N N . LEU B 1 71 ? -8.727 -18.203 -5.062 1 96.62 71 LEU B N 1
ATOM 1593 C CA . LEU B 1 71 ? -7.461 -18.766 -5.531 1 96.62 71 LEU B CA 1
ATOM 1594 C C . LEU B 1 71 ? -7.516 -20.297 -5.551 1 96.62 71 LEU B C 1
ATOM 1596 O O . LEU B 1 71 ? -6.918 -20.922 -6.422 1 96.62 71 LEU B O 1
ATOM 1600 N N . GLU B 1 72 ? -8.234 -20.812 -4.578 1 95.56 72 GLU B N 1
ATOM 1601 C CA . GLU B 1 72 ? -8.477 -22.25 -4.57 1 95.56 72 GLU B CA 1
ATOM 1602 C C . GLU B 1 72 ? -9.32 -22.672 -5.766 1 95.56 72 GLU B C 1
ATOM 1604 O O . GLU B 1 72 ? -9 -23.656 -6.438 1 95.56 72 GLU B O 1
ATOM 1609 N N . ALA B 1 73 ? -10.344 -22 -5.969 1 96.5 73 ALA B N 1
ATOM 1610 C CA . ALA B 1 73 ? -11.242 -22.297 -7.082 1 96.5 73 ALA B CA 1
ATOM 1611 C C . ALA B 1 73 ? -10.508 -22.203 -8.414 1 96.5 73 ALA B C 1
ATOM 1613 O O . ALA B 1 73 ? -10.805 -22.953 -9.344 1 96.5 73 ALA B O 1
ATOM 1614 N N . ALA B 1 74 ? -9.547 -21.328 -8.523 1 96.56 74 ALA B N 1
ATOM 1615 C CA . ALA B 1 74 ? -8.781 -21.109 -9.75 1 96.56 74 ALA B CA 1
ATOM 1616 C C . ALA B 1 74 ? -7.668 -22.156 -9.891 1 96.56 74 ALA B C 1
ATOM 1618 O O . ALA B 1 74 ? -6.984 -22.203 -10.914 1 96.56 74 ALA B O 1
ATOM 1619 N N . GLY B 1 75 ? -7.445 -22.938 -8.812 1 96.81 75 GLY B N 1
ATOM 1620 C CA . GLY B 1 75 ? -6.449 -24 -8.852 1 96.81 75 GLY B CA 1
ATOM 1621 C C . GLY B 1 75 ? -5.059 -23.516 -8.477 1 96.81 75 GLY B C 1
ATOM 1622 O O . GLY B 1 75 ? -4.07 -24.203 -8.75 1 96.81 75 GLY B O 1
ATOM 1623 N N . PHE B 1 76 ? -4.926 -22.375 -7.82 1 97.56 76 PHE B N 1
ATOM 1624 C CA . PHE B 1 76 ? -3.623 -21.797 -7.496 1 97.56 76 PHE B CA 1
ATOM 1625 C C . PHE B 1 76 ? -3.217 -22.156 -6.07 1 97.56 76 PHE B C 1
ATOM 1627 O O . PHE B 1 76 ? -2.035 -22.094 -5.723 1 97.56 76 PHE B O 1
ATOM 1634 N N . VAL B 1 77 ? -4.195 -22.453 -5.215 1 96.81 77 VAL B N 1
ATOM 1635 C CA . VAL B 1 77 ? -3.965 -22.781 -3.814 1 96.81 77 VAL B CA 1
ATOM 1636 C C . VAL B 1 77 ? -4.68 -24.078 -3.465 1 96.81 77 VAL B C 1
ATOM 1638 O O . VAL B 1 77 ? -5.766 -24.359 -3.98 1 96.81 77 VAL B O 1
ATOM 1641 N N . SER B 1 78 ? -4.098 -24.797 -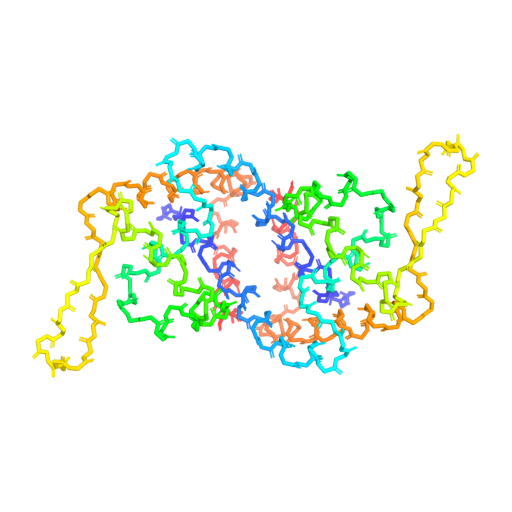2.684 1 95 78 SER B N 1
ATOM 1642 C CA . SER B 1 78 ? -4.719 -26.016 -2.15 1 95 78 SER B CA 1
ATOM 1643 C C . SER B 1 78 ? -4.699 -26.016 -0.625 1 95 78 SER B C 1
ATOM 1645 O O . SER B 1 78 ? -3.881 -25.328 -0.008 1 95 78 SER B O 1
ATOM 1647 N N . ARG B 1 79 ? -5.688 -26.672 -0.106 1 89.19 79 ARG B N 1
ATOM 1648 C CA . ARG B 1 79 ? -5.797 -26.812 1.342 1 89.19 79 ARG B CA 1
ATOM 1649 C C . ARG B 1 79 ? -5.426 -28.234 1.784 1 89.19 79 ARG B C 1
ATOM 1651 O O . ARG B 1 79 ? -5.809 -29.203 1.144 1 89.19 79 ARG B O 1
ATOM 1658 N N . GLU B 1 80 ? -4.555 -28.188 2.713 1 84.69 80 GLU B N 1
ATOM 1659 C CA . GLU B 1 80 ? -4.176 -29.484 3.262 1 84.69 80 GLU B CA 1
ATOM 1660 C C . GLU B 1 80 ? -4.332 -29.516 4.777 1 84.69 80 GLU B C 1
ATOM 1662 O O . GLU B 1 80 ? -4.172 -28.484 5.441 1 84.69 80 GLU B O 1
ATOM 1667 N N . ILE B 1 81 ? -4.797 -30.656 5.223 1 80.25 81 ILE B N 1
ATOM 1668 C CA . ILE B 1 81 ? -4.891 -30.812 6.672 1 80.25 81 ILE B CA 1
ATOM 1669 C C . ILE B 1 81 ? -3.49 -30.859 7.277 1 80.25 81 ILE B C 1
ATOM 1671 O O . ILE B 1 81 ? -2.59 -31.5 6.738 1 80.25 81 ILE B O 1
ATOM 1675 N N . ASP B 1 82 ? -3.309 -29.953 8.32 1 72.38 82 ASP B N 1
ATOM 1676 C CA . ASP B 1 82 ? -2.039 -29.953 9.039 1 72.38 82 ASP B CA 1
ATOM 1677 C C . ASP B 1 82 ? -1.855 -31.234 9.828 1 72.38 82 ASP B C 1
ATOM 1679 O O . ASP B 1 82 ? -2.66 -31.547 10.711 1 72.38 82 ASP B O 1
ATOM 1683 N N . ALA B 1 83 ? -0.88 -31.922 9.43 1 75.56 83 ALA B N 1
ATOM 1684 C CA . ALA B 1 83 ? -0.635 -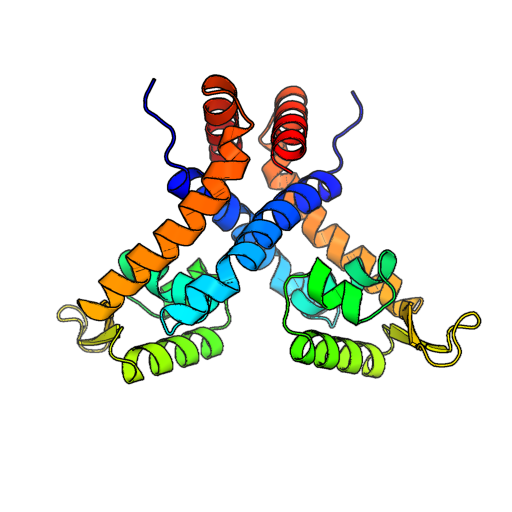33.188 10.07 1 75.56 83 ALA B CA 1
ATOM 1685 C C . ALA B 1 83 ? -0.386 -33.031 11.57 1 75.56 83 ALA B C 1
ATOM 1687 O O . ALA B 1 83 ? -0.705 -33.906 12.367 1 75.56 83 ALA B O 1
ATOM 1688 N N . ALA B 1 84 ? 0.194 -31.891 11.914 1 78 84 ALA B N 1
ATOM 1689 C CA . ALA B 1 84 ? 0.525 -31.625 13.312 1 78 84 ALA B CA 1
ATOM 1690 C C . ALA B 1 84 ? -0.695 -31.141 14.086 1 78 84 ALA B C 1
ATOM 1692 O O . ALA B 1 84 ? -0.745 -31.234 15.312 1 78 84 ALA B O 1
ATOM 1693 N N . ASP B 1 85 ? -1.529 -30.562 13.461 1 71.19 85 ASP B N 1
ATOM 1694 C CA . ASP B 1 85 ? -2.785 -30.062 14.016 1 71.19 85 ASP B CA 1
ATOM 1695 C C . ASP B 1 85 ? -3.949 -30.328 13.07 1 71.19 85 ASP B C 1
ATOM 1697 O O . ASP B 1 85 ? -4.211 -29.531 12.164 1 71.19 85 ASP B O 1
ATOM 1701 N N . MET B 1 86 ? -4.586 -31.422 13.203 1 69.62 86 MET B N 1
ATOM 1702 C CA . MET B 1 86 ? -5.598 -31.906 12.266 1 69.62 86 MET B CA 1
ATOM 1703 C C . MET B 1 86 ? -6.77 -30.922 12.188 1 69.62 86 MET B C 1
ATOM 1705 O O . MET B 1 86 ? -7.637 -31.062 11.328 1 69.62 86 MET B O 1
ATOM 1709 N N . ARG B 1 87 ? -6.73 -29.984 13.133 1 65.62 87 ARG B N 1
ATOM 1710 C CA . ARG B 1 87 ? -7.828 -29.016 13.125 1 65.62 87 ARG B CA 1
ATOM 1711 C C . ARG B 1 87 ? -7.461 -27.781 12.312 1 65.62 87 ARG B C 1
ATOM 1713 O O . ARG B 1 87 ? -8.328 -26.953 11.992 1 65.62 87 ARG B O 1
ATOM 1720 N N . ARG B 1 88 ? -6.223 -27.906 11.938 1 76.62 88 ARG B N 1
ATOM 1721 C CA . ARG B 1 88 ? -5.754 -26.719 11.242 1 76.62 88 ARG B CA 1
ATOM 1722 C C . ARG B 1 88 ? -5.488 -27 9.766 1 76.62 88 ARG B C 1
ATOM 1724 O O . ARG B 1 88 ? -4.914 -28.047 9.43 1 76.62 88 ARG B O 1
ATOM 1731 N N . HIS B 1 89 ? -6.082 -26.219 9.039 1 80.81 89 HIS B N 1
ATOM 1732 C CA . HIS B 1 89 ? -5.809 -26.312 7.609 1 80.81 89 HIS B CA 1
ATOM 1733 C C . HIS B 1 89 ? -4.625 -25.438 7.211 1 80.81 89 HIS B C 1
ATOM 1735 O O . HIS B 1 89 ? -4.492 -24.312 7.691 1 80.81 89 HIS B O 1
ATOM 1741 N N . ARG B 1 90 ? -3.775 -26.156 6.477 1 88.25 90 ARG B N 1
ATOM 1742 C CA . ARG B 1 90 ? -2.629 -25.453 5.906 1 88.25 90 ARG B CA 1
ATOM 1743 C C . ARG B 1 90 ? -2.844 -25.172 4.422 1 88.25 90 ARG B C 1
ATOM 1745 O O . ARG B 1 90 ? -3.359 -26.016 3.693 1 88.25 90 ARG B O 1
ATOM 1752 N N . LEU B 1 91 ? -2.539 -23.953 4.043 1 93.12 91 LEU B N 1
ATOM 1753 C CA . LEU B 1 91 ? -2.633 -23.547 2.643 1 93.12 91 LEU B CA 1
ATOM 1754 C C . LEU B 1 91 ? -1.296 -23.734 1.934 1 93.12 91 LEU B C 1
ATOM 1756 O O . LEU B 1 91 ? -0.24 -23.484 2.512 1 93.12 91 LEU B O 1
ATOM 1760 N N . ARG B 1 92 ? -1.394 -24.281 0.743 1 92.88 92 ARG B N 1
ATOM 1761 C CA . ARG B 1 92 ? -0.192 -24.453 -0.067 1 92.88 92 ARG B CA 1
ATOM 1762 C C . ARG B 1 92 ? -0.421 -23.984 -1.497 1 92.88 92 ARG B C 1
ATOM 1764 O O . ARG B 1 92 ? -1.529 -24.094 -2.023 1 92.88 92 ARG B O 1
ATOM 1771 N N . LEU B 1 93 ? 0.698 -23.516 -2.029 1 95.5 93 LEU B N 1
ATOM 1772 C CA . LEU B 1 93 ? 0.648 -23.172 -3.447 1 95.5 93 LEU B CA 1
ATOM 1773 C C . LEU B 1 93 ? 0.675 -24.438 -4.305 1 95.5 93 LEU B C 1
ATOM 1775 O O . LEU B 1 93 ? 1.434 -25.375 -4.027 1 95.5 93 LEU B O 1
ATOM 1779 N N . THR B 1 94 ? -0.175 -24.5 -5.32 1 96.5 94 THR B N 1
ATOM 1780 C CA . THR B 1 94 ? -0.02 -25.516 -6.367 1 96.5 94 THR B CA 1
ATOM 1781 C C . THR B 1 94 ? 1.104 -25.125 -7.324 1 96.5 94 THR B C 1
ATOM 1783 O O . THR B 1 94 ? 1.612 -24 -7.273 1 96.5 94 THR B O 1
ATOM 1786 N N . PRO B 1 95 ? 1.502 -26.062 -8.164 1 97.06 95 PRO B N 1
ATOM 1787 C CA . PRO B 1 95 ? 2.494 -25.703 -9.18 1 97.06 95 PRO B CA 1
ATOM 1788 C C . PRO B 1 95 ? 2.039 -24.531 -10.055 1 97.06 95 PRO B C 1
ATOM 1790 O O . PRO B 1 95 ? 2.832 -23.641 -10.359 1 97.06 95 PRO B O 1
ATOM 1793 N N . ALA B 1 96 ? 0.806 -24.547 -10.344 1 97.25 96 ALA B N 1
ATOM 1794 C CA . ALA B 1 96 ? 0.25 -23.453 -11.141 1 97.25 96 ALA B CA 1
ATOM 1795 C C . ALA B 1 96 ? 0.257 -22.141 -10.359 1 97.25 96 ALA B C 1
ATOM 1797 O O . ALA B 1 96 ? 0.59 -21.094 -10.906 1 97.25 96 ALA B O 1
ATOM 1798 N N . GLY B 1 97 ? -0.104 -22.234 -9.094 1 97.12 97 GLY B N 1
ATOM 1799 C CA . GLY B 1 97 ? -0.074 -21.062 -8.227 1 97.12 97 GLY B CA 1
ATOM 1800 C C . GLY B 1 97 ? 1.317 -20.484 -8.055 1 97.12 97 GLY B C 1
ATOM 1801 O O . GLY B 1 97 ? 1.494 -19.266 -8.062 1 97.12 97 GLY B O 1
ATOM 1802 N N . ARG B 1 98 ? 2.262 -21.344 -7.941 1 96.81 98 ARG B N 1
ATOM 1803 C CA . ARG B 1 98 ? 3.65 -20.922 -7.793 1 96.81 98 ARG B CA 1
ATOM 1804 C C . ARG B 1 98 ? 4.148 -20.234 -9.062 1 96.81 98 ARG B C 1
ATOM 1806 O O . ARG B 1 98 ? 4.875 -19.25 -8.992 1 96.81 98 ARG B O 1
ATOM 1813 N N . LYS B 1 99 ? 3.768 -20.812 -10.156 1 97.38 99 LYS B N 1
ATOM 1814 C CA . LYS B 1 99 ? 4.148 -20.219 -11.438 1 97.38 99 LYS B CA 1
ATOM 1815 C C . LYS B 1 99 ? 3.602 -18.797 -11.57 1 97.38 99 LYS B C 1
ATOM 1817 O O . LYS B 1 99 ? 4.34 -17.875 -11.914 1 97.38 99 LYS B O 1
ATOM 1822 N N . VAL B 1 100 ? 2.371 -18.609 -11.234 1 96.88 100 VAL B N 1
ATOM 1823 C CA . VAL B 1 100 ? 1.712 -17.312 -11.336 1 96.88 100 VAL B CA 1
ATOM 1824 C C . VAL B 1 100 ? 2.318 -16.344 -10.328 1 96.88 100 VAL B C 1
ATOM 1826 O O . VAL B 1 100 ? 2.566 -15.18 -10.656 1 96.88 100 VAL B O 1
ATOM 1829 N N . MET B 1 101 ? 2.512 -16.812 -9.164 1 96.5 101 MET B N 1
ATOM 1830 C CA . MET B 1 101 ? 3.139 -16 -8.125 1 96.5 101 MET B CA 1
ATOM 1831 C C . MET B 1 101 ? 4.504 -15.492 -8.578 1 96.5 101 MET B C 1
ATOM 1833 O O . MET B 1 101 ? 4.789 -14.297 -8.5 1 96.5 101 MET B O 1
ATOM 1837 N N . ASN B 1 102 ? 5.301 -16.391 -9.133 1 96.5 102 ASN B N 1
ATOM 1838 C CA . ASN B 1 102 ? 6.641 -16.016 -9.578 1 96.5 102 ASN B CA 1
ATOM 1839 C C . ASN B 1 102 ? 6.598 -15.023 -10.727 1 96.5 102 ASN B C 1
ATOM 1841 O O . ASN B 1 102 ? 7.344 -14.039 -10.734 1 96.5 102 ASN B O 1
ATOM 1845 N N . GLN B 1 103 ? 5.758 -15.312 -11.625 1 97.25 103 GLN B N 1
ATOM 1846 C CA . GLN B 1 103 ? 5.621 -14.414 -12.766 1 97.25 103 GLN B CA 1
ATOM 1847 C C . GLN B 1 103 ? 5.148 -13.031 -12.328 1 97.25 103 GLN B C 1
ATOM 1849 O O . GLN B 1 103 ? 5.688 -12.016 -12.773 1 97.25 103 GLN B O 1
ATOM 1854 N N . GLY B 1 104 ? 4.145 -12.992 -11.477 1 96.56 104 GLY B N 1
ATOM 1855 C CA . GLY B 1 104 ? 3.629 -11.727 -10.977 1 96.56 104 GLY B CA 1
ATOM 1856 C C . GLY B 1 104 ? 4.648 -10.938 -10.18 1 96.56 104 GLY B C 1
ATOM 1857 O O . GLY B 1 104 ? 4.805 -9.727 -10.375 1 96.56 104 GLY B O 1
ATOM 1858 N N . MET B 1 105 ? 5.34 -11.672 -9.359 1 94.56 105 MET B N 1
ATOM 1859 C CA . MET B 1 105 ? 6.348 -11.016 -8.531 1 94.56 105 MET B CA 1
ATOM 1860 C C . MET B 1 105 ? 7.508 -10.508 -9.383 1 94.56 105 MET B C 1
ATOM 1862 O O . MET B 1 105 ? 8.102 -9.477 -9.086 1 94.56 105 MET B O 1
ATOM 1866 N N . THR B 1 106 ? 7.789 -11.203 -10.422 1 96.12 106 THR B N 1
ATOM 1867 C CA . THR B 1 106 ? 8.828 -10.773 -11.352 1 96.12 106 THR B CA 1
ATOM 1868 C C . THR B 1 106 ? 8.422 -9.477 -12.047 1 96.12 106 THR B C 1
ATOM 1870 O O . THR B 1 106 ? 9.242 -8.57 -12.203 1 96.12 106 THR B O 1
ATOM 1873 N N . LEU B 1 107 ? 7.141 -9.406 -12.445 1 96.75 107 LEU B N 1
ATOM 1874 C CA . LEU B 1 107 ? 6.637 -8.172 -13.039 1 96.75 107 LEU B CA 1
ATOM 1875 C C . LEU B 1 107 ? 6.816 -6.996 -12.086 1 96.75 107 LEU B C 1
ATOM 1877 O O . LEU B 1 107 ? 7.289 -5.934 -12.492 1 96.75 107 LEU B O 1
ATOM 1881 N N . LEU B 1 108 ? 6.496 -7.23 -10.852 1 95.62 108 LEU B N 1
ATOM 1882 C CA . LEU B 1 108 ? 6.594 -6.195 -9.836 1 95.62 108 LEU B CA 1
ATOM 1883 C C . LEU B 1 108 ? 8.047 -5.797 -9.602 1 95.62 108 LEU B C 1
ATOM 1885 O O . LEU B 1 108 ? 8.375 -4.609 -9.586 1 95.62 108 LEU B O 1
ATOM 1889 N N . SER B 1 109 ? 8.914 -6.781 -9.461 1 94.88 109 SER B N 1
ATOM 1890 C CA . SER B 1 109 ? 10.32 -6.527 -9.18 1 94.88 109 SER B CA 1
ATOM 1891 C C . SER B 1 109 ? 11 -5.824 -10.352 1 94.88 109 SER B C 1
ATOM 1893 O O . SER B 1 109 ? 11.859 -4.961 -10.156 1 94.88 109 SER B O 1
ATOM 1895 N N . ASP B 1 110 ? 10.625 -6.203 -11.531 1 96.19 110 ASP B N 1
ATOM 1896 C CA . ASP B 1 110 ? 11.203 -5.57 -12.711 1 96.19 110 ASP B CA 1
ATOM 1897 C C . ASP B 1 110 ? 10.789 -4.102 -12.805 1 96.19 110 ASP B C 1
ATOM 1899 O O . ASP B 1 110 ? 11.617 -3.234 -13.078 1 96.19 110 ASP B O 1
ATOM 1903 N N . ALA B 1 111 ? 9.547 -3.881 -12.555 1 96.56 111 ALA B N 1
ATOM 1904 C CA . ALA B 1 111 ? 9.047 -2.51 -12.602 1 96.56 111 ALA B CA 1
ATOM 1905 C C . ALA B 1 111 ? 9.695 -1.654 -11.516 1 96.56 111 ALA B C 1
ATOM 1907 O O . ALA B 1 111 ? 10.102 -0.521 -11.773 1 96.56 111 ALA B O 1
ATOM 1908 N N . PHE B 1 112 ? 9.773 -2.184 -10.406 1 96.88 112 PHE B N 1
ATOM 1909 C CA . PHE B 1 112 ? 10.43 -1.476 -9.312 1 96.88 112 PHE B CA 1
ATOM 1910 C C . PHE B 1 112 ? 11.922 -1.323 -9.578 1 96.88 112 PHE B C 1
ATOM 1912 O O . PHE B 1 112 ? 12.516 -0.304 -9.227 1 96.88 112 PHE B O 1
ATOM 1919 N N . GLY B 1 113 ? 12.461 -2.342 -10.102 1 96.69 113 GLY B N 1
ATOM 1920 C CA . GLY B 1 113 ? 13.867 -2.316 -10.477 1 96.69 113 GLY B CA 1
ATOM 1921 C C . GLY B 1 113 ? 14.219 -1.176 -11.414 1 96.69 113 GLY B C 1
ATOM 1922 O O . GLY B 1 113 ? 15.305 -0.596 -11.32 1 96.69 113 GLY B O 1
ATOM 1923 N N . GLU B 1 114 ? 13.328 -0.863 -12.328 1 96.25 114 GLU B N 1
ATOM 1924 C CA . GLU B 1 114 ? 13.531 0.27 -13.227 1 96.25 114 GLU B CA 1
ATOM 1925 C C . GLU B 1 114 ? 13.664 1.575 -12.453 1 96.25 114 GLU B C 1
ATOM 1927 O O . GLU B 1 114 ? 14.461 2.443 -12.812 1 96.25 114 GLU B O 1
ATOM 1932 N N . ARG B 1 115 ? 12.891 1.738 -11.383 1 95.62 115 ARG B N 1
ATOM 1933 C CA . ARG B 1 115 ? 12.992 2.91 -10.523 1 95.62 115 ARG B CA 1
ATOM 1934 C C . ARG B 1 115 ? 14.281 2.883 -9.703 1 95.62 115 ARG B C 1
ATOM 1936 O O . ARG B 1 115 ? 14.961 3.902 -9.578 1 95.62 115 ARG B O 1
ATOM 1943 N N . LEU B 1 116 ? 14.555 1.713 -9.18 1 96 116 LEU B N 1
ATOM 1944 C CA . LEU B 1 116 ? 15.773 1.526 -8.398 1 96 116 LEU B CA 1
ATOM 1945 C C . LEU B 1 116 ? 17.016 1.798 -9.25 1 96 116 LEU B C 1
ATOM 1947 O O . LEU B 1 116 ? 18.031 2.273 -8.742 1 96 116 LEU B O 1
ATOM 1951 N N . GLY B 1 117 ? 16.922 1.486 -10.508 1 95.56 117 GLY B N 1
ATOM 1952 C CA . GLY B 1 117 ? 18.031 1.661 -11.438 1 95.56 117 GLY B CA 1
ATOM 1953 C C . GLY B 1 117 ? 18.453 3.109 -11.609 1 95.56 117 GLY B C 1
ATOM 1954 O O . GLY B 1 117 ? 19.531 3.395 -12.125 1 95.56 117 GLY B O 1
ATOM 1955 N N . ARG B 1 118 ? 17.625 4.062 -11.172 1 96.5 118 ARG B N 1
ATOM 1956 C CA . ARG B 1 118 ? 17.969 5.484 -11.18 1 96.5 118 ARG B CA 1
ATOM 1957 C C . ARG B 1 118 ? 18.969 5.816 -10.078 1 96.5 118 ARG B C 1
ATOM 1959 O O . ARG B 1 118 ? 19.531 6.914 -10.055 1 96.5 118 ARG B O 1
ATOM 1966 N N . LEU B 1 119 ? 19.141 4.887 -9.219 1 96.75 119 LEU B N 1
ATOM 1967 C CA . LEU B 1 119 ? 20.125 5.008 -8.141 1 96.75 119 LEU B CA 1
ATOM 1968 C C . LEU B 1 119 ? 21.406 4.258 -8.484 1 96.75 119 LEU B C 1
ATOM 1970 O O . LEU B 1 119 ? 21.375 3.211 -9.133 1 96.75 119 LEU B O 1
ATOM 1974 N N . SER B 1 120 ? 22.531 4.777 -8.008 1 96 120 SER B N 1
ATOM 1975 C CA . SER B 1 120 ? 23.766 4.023 -8.094 1 96 120 SER B CA 1
ATOM 1976 C C . SER B 1 120 ? 23.75 2.807 -7.172 1 96 120 SER B C 1
ATOM 1978 O O . SER B 1 120 ? 22.891 2.703 -6.297 1 96 120 SER B O 1
ATOM 1980 N N . ALA B 1 121 ? 24.688 1.911 -7.395 1 94.5 121 ALA B N 1
ATOM 1981 C CA . ALA B 1 121 ? 24.797 0.728 -6.543 1 94.5 121 ALA B CA 1
ATOM 1982 C C . ALA B 1 121 ? 24.969 1.118 -5.078 1 94.5 121 ALA B C 1
ATOM 1984 O O . ALA B 1 121 ? 24.375 0.504 -4.188 1 94.5 121 ALA B O 1
ATOM 1985 N N . ALA B 1 122 ? 25.734 2.113 -4.902 1 95.56 122 ALA B N 1
ATOM 1986 C CA . ALA B 1 122 ? 25.969 2.594 -3.541 1 95.56 122 ALA B CA 1
ATOM 1987 C C . ALA B 1 122 ? 24.688 3.189 -2.943 1 95.56 122 ALA B C 1
ATOM 1989 O O . ALA B 1 122 ? 24.406 2.984 -1.764 1 95.56 122 ALA B O 1
ATOM 1990 N N . GLN B 1 123 ? 23.938 3.891 -3.746 1 96.31 123 GLN B N 1
ATOM 1991 C CA . GLN B 1 123 ? 22.688 4.496 -3.307 1 96.31 123 GLN B CA 1
ATOM 1992 C C . GLN B 1 123 ? 21.641 3.43 -3 1 96.31 123 GLN B C 1
ATOM 1994 O O . GLN B 1 123 ? 20.859 3.568 -2.053 1 96.31 123 GLN B O 1
ATOM 1999 N N . GLN B 1 124 ? 21.609 2.393 -3.768 1 96.44 124 GLN B N 1
ATOM 2000 C CA . GLN B 1 124 ? 20.688 1.29 -3.512 1 96.44 124 GLN B CA 1
ATOM 2001 C C . GLN B 1 124 ? 21 0.609 -2.182 1 96.44 124 GLN B C 1
ATOM 2003 O O . GLN B 1 124 ? 20.094 0.269 -1.424 1 96.44 124 GLN B O 1
ATOM 2008 N N . GLU B 1 125 ? 22.234 0.451 -1.979 1 95.75 125 GLU B N 1
ATOM 2009 C CA . GLU B 1 125 ? 22.641 -0.14 -0.708 1 95.75 125 GLU B CA 1
ATOM 2010 C C . GLU B 1 125 ? 22.281 0.763 0.465 1 95.75 125 GLU B C 1
ATOM 2012 O O . GLU B 1 125 ? 21.875 0.279 1.527 1 95.75 125 GLU B O 1
ATOM 2017 N N . GLN B 1 126 ? 22.438 2.012 0.29 1 96.31 126 GLN B N 1
ATOM 2018 C CA . GLN B 1 126 ? 22.031 2.967 1.316 1 96.31 126 GLN B CA 1
ATOM 2019 C C . GLN B 1 126 ? 20.531 2.877 1.598 1 96.31 126 GLN B C 1
ATOM 2021 O O . GLN B 1 126 ? 20.109 2.902 2.756 1 96.31 126 GLN B O 1
ATOM 2026 N N . LEU B 1 127 ? 19.797 2.809 0.54 1 96.69 127 LEU B N 1
ATOM 2027 C CA . LEU B 1 127 ? 18.344 2.676 0.691 1 96.69 127 LEU B CA 1
ATOM 2028 C C . LEU B 1 127 ? 18 1.427 1.491 1 96.69 127 LEU B C 1
ATOM 2030 O O . LEU B 1 127 ? 17.188 1.485 2.418 1 96.69 127 LEU B O 1
ATOM 2034 N N . ARG B 1 128 ? 18.594 0.328 1.111 1 95.94 128 ARG B N 1
ATOM 2035 C CA . ARG B 1 128 ? 18.359 -0.929 1.817 1 95.94 128 ARG B CA 1
ATOM 2036 C C . ARG B 1 128 ? 18.656 -0.783 3.305 1 95.94 128 ARG B C 1
ATOM 2038 O O . ARG B 1 128 ? 17.859 -1.175 4.148 1 95.94 128 ARG B O 1
ATOM 2045 N N . MET B 1 129 ? 19.797 -0.183 3.602 1 96.31 129 MET B N 1
ATOM 2046 C CA . MET B 1 129 ? 20.234 -0.031 4.988 1 96.31 129 MET B CA 1
ATOM 2047 C C . MET B 1 129 ? 19.25 0.854 5.762 1 96.31 129 MET B C 1
ATOM 2049 O O . MET B 1 129 ? 18.922 0.563 6.914 1 96.31 129 MET B O 1
ATOM 2053 N N . LEU B 1 130 ? 18.844 1.934 5.148 1 97.06 130 LEU B N 1
ATOM 2054 C CA . LEU B 1 130 ? 17.906 2.854 5.793 1 97.06 130 LEU B CA 1
ATOM 2055 C C . LEU B 1 130 ? 16.578 2.168 6.07 1 97.06 130 LEU B C 1
ATOM 2057 O O . LEU B 1 130 ? 16.016 2.311 7.16 1 97.06 130 LEU B O 1
ATOM 2061 N N . LEU B 1 131 ? 16.062 1.391 5.133 1 96.19 131 LEU B N 1
ATOM 2062 C CA . LEU B 1 131 ? 14.797 0.679 5.293 1 96.19 131 LEU B CA 1
ATOM 2063 C C . LEU B 1 131 ? 14.898 -0.375 6.391 1 96.19 131 LEU B C 1
ATOM 2065 O O . LEU B 1 131 ? 13.969 -0.552 7.18 1 96.19 131 LEU B O 1
ATOM 2069 N N . GLU B 1 132 ? 16 -1.054 6.438 1 95.62 132 GLU B N 1
ATOM 2070 C CA . GLU B 1 132 ? 16.219 -2.074 7.461 1 95.62 132 GLU B CA 1
ATOM 2071 C C . GLU B 1 132 ? 16.234 -1.456 8.859 1 95.62 132 GLU B C 1
ATOM 2073 O O . GLU B 1 132 ? 15.711 -2.031 9.805 1 95.62 132 GLU B O 1
ATOM 2078 N N . LYS B 1 133 ? 16.812 -0.323 8.93 1 96.06 133 LYS B N 1
ATOM 2079 C CA . LYS B 1 133 ? 16.891 0.371 10.211 1 96.06 133 LYS B CA 1
ATOM 2080 C C . LYS B 1 133 ? 15.508 0.833 10.664 1 96.06 133 LYS B C 1
ATOM 2082 O O . LYS B 1 133 ? 15.234 0.904 11.867 1 96.06 133 LYS B O 1
ATOM 2087 N N . MET B 1 134 ? 14.633 1.18 9.742 1 95.31 134 MET B N 1
ATOM 2088 C CA . MET B 1 134 ? 13.305 1.693 10.062 1 95.31 134 MET B CA 1
ATOM 2089 C C . MET B 1 134 ? 12.367 0.56 10.461 1 95.31 134 MET B C 1
ATOM 2091 O O . MET B 1 134 ? 11.328 0.799 11.078 1 95.31 134 MET B O 1
ATOM 2095 N N . GLY B 1 135 ? 12.547 -0.656 9.789 1 84.12 135 GLY B N 1
ATOM 2096 C CA . GLY B 1 135 ? 11.703 -1.808 10.062 1 84.12 135 GLY B CA 1
ATOM 2097 C C . GLY B 1 135 ? 11.906 -2.385 11.453 1 84.12 135 GLY B C 1
ATOM 2098 O O . GLY B 1 135 ? 10.938 -2.684 12.148 1 84.12 135 GLY B O 1
#

Secondary structure (DSSP, 8-state):
-----HHHHHHHHHHHHHHHHHHHHHHHHTTTS-HHHHHHHHHHTT--SHHHHHHHHT--HHHHHHHHHHHHHTTSEEEEE-SS-TT-EEEEE-HHHHHHHHHHHHHHHHHHHHHHTTS-HHHHHHHHHHHHHH-/-----HHHHHHHHHHHHHHHHHHHHHHHHTTTS-HHHHHHHHHHTT--SHHHHHHHHT--HHHHHHHHHHHHHTTSEEEEE-SS-TT-EEEEE-HHHHHHHHHHHHHHHHHHHHHHTTS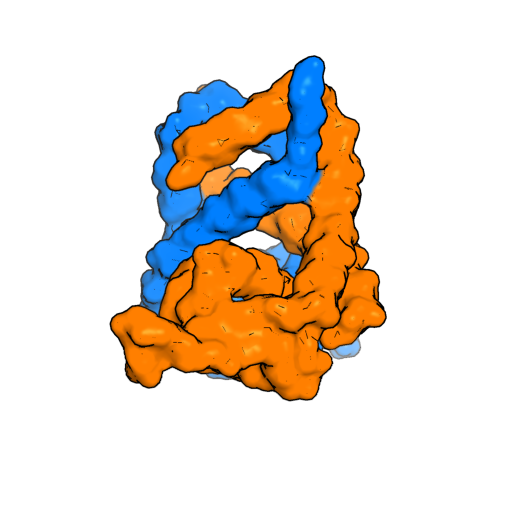-HHHHHHHHHHHHHH-

pLDDT: mean 90.48, std 8.53, range [40.16, 97.56]

Sequence (270 aa):
MSKIDPAKIWSLSYRLLMSVISHVTPDVAALGVETKELFVLAALEEHPYPAELAATLSMPKPTVTVYVKRLEAAGFVSREIDAADMRRHRLRLTPAGRKVMNQGMTLLSDAFGERLGRLSAAQQEQLRMLLEKMGMSKIDPAKIWSLSYRLLMSVISHVTPDVAALGVETKELFVLAALEEHPYPAELAATLSMPKPTVTVYVKRLEAAGFVSREIDAADMRRHRLRLTPAGRKVMNQGMTLLSDAFGERLGRLSAAQQEQLRMLLEKMG

InterPro domains:
  IPR000835 MarR-type HTH domain [PF12802] (32-88)
  IPR000835 MarR-type HTH domain [PR00598] (48-64)
  IPR000835 MarR-type HTH domain [PR00598] (65-80)
  IPR000835 MarR-type HTH domain [PR00598] (84-100)
  IPR000835 MarR-type HTH domain [PR00598] (114-134)
  IPR000835 MarR-type HTH domain [PS50995] (1-135)
  IPR000835 MarR-type HTH domain [SM00347] (26-124)
  IPR011991 ArsR-like helix-turn-helix domain [cd00090] (29-98)
  IPR036388 Winged helix-like DNA-binding domain superfamily [G3DSA:1.10.10.10] (2-135)
  IPR036390 Winged helix DNA-binding domain superfamily [SSF46785] (8-134)
  IPR039422 Transcription regulators MarR/SlyA-like [PTHR33164] (17-134)

Solvent-accessible surface area (backbone atoms only — not comparable to full-atom values): 14479 Å² total; per-residue (Å²): 126,85,76,78,53,41,51,56,52,50,50,53,54,49,50,45,54,45,52,45,49,53,68,39,39,67,63,32,44,74,71,75,40,51,66,70,48,42,52,50,51,55,44,35,74,80,32,38,34,69,74,54,40,18,64,75,67,58,44,57,59,70,58,48,51,50,48,49,52,52,34,33,75,72,54,25,36,43,80,37,72,26,86,90,39,76,86,37,64,30,43,41,70,30,75,63,23,46,51,47,33,51,52,45,50,47,50,50,23,51,53,44,30,61,32,52,62,67,42,52,74,68,52,47,51,48,49,48,52,53,50,60,63,41,98,126,85,76,78,53,42,50,56,53,50,49,52,53,48,50,46,54,44,51,44,49,54,66,39,40,68,63,32,43,74,71,76,41,49,65,70,49,42,51,48,50,57,45,35,75,80,33,38,35,68,72,54,39,18,63,75,67,59,43,57,60,71,56,48,50,51,48,50,52,52,34,33,75,72,53,26,35,42,80,37,72,26,86,90,40,77,87,36,64,30,44,40,72,29,75,61,23,47,52,48,33,51,53,43,50,46,51,49,23,51,52,45,31,61,31,53,61,68,41,52,75,68,51,48,49,48,51,48,52,53,50,60,63,41,98

Nearest PDB structures (foldseek):
  4zzl-assembly1_B  TM=7.292E-01  e=1.126E-07  Pseudomonas aeruginosa
  4zzl-assembly1_A  TM=7.243E-01  e=1.539E-07  Pseudomonas aeruginosa
  5cyv-assembly1_B  TM=8.218E-01  e=1.465E-06  Rhodococcus jostii RHA1
  1lnw-assembly7_A  TM=7.251E-01  e=2.703E-07  Pseudomonas aeruginosa
  4fht-assembly1_A  TM=6.168E-01  e=1.660E-06  Streptomyces coelicolor A3(2)

Organism: Cystobacter fuscus (strain ATCC 25194 / DSM 2262 / NBRC 100088 / M29) (NCBI:txid1242864)

Radius of gyration: 20.0 Å; Cα contacts (8 Å, |Δi|>4): 327; chains: 2; bounding box: 52×60×33 Å